Protein AF-A0A067NWZ4-F1 (afdb_monomer)

Sequence (207 aa):
KQPCKTPKSTFLSPDHPATSLRKSDFPSFANSALRINAFPFAVLEKPPDPSKEPIARQFKYAHIPWKERIYVSGPRHSGTRIPMSFFIATSIKNTSKKGTIRSTIKHRLRTALNMIVARGAESGTDARGRQKLVLNEAKATEQGNKWLLHDWTYIFSPTLELYRMPYPVMVDTLSKALHSIRVRGLKLETGWQKTPYVIQRLVASSY

Secondary structure (DSSP, 8-state):
-------S---S-TTSGGGGS-GGGS-EEEETTEEEEEEEGGGSPPPS-GGG-TTTTT-TTTTS-HHHHHHH-SSTTSSS-PPPEEEE---TTTS-S-HHHHHHHHHHHHHHHHHHHHH-EEEEE-TTS-EEEEE-HHHHHHTGGGT--TTEEEEEEE-HHHHHS-HHHHHHHHHHHHHHHHHHHHHHHHHHHT-SSHHHHHHTT--

pLDDT: mean 73.3, std 20.6, range [31.62, 95.62]

Solvent-accessible surface area (backbone atoms only — not comparable to full-atom values): 12352 Å² total; per-residue (Å²): 136,82,82,80,77,73,78,89,73,74,43,60,34,85,86,38,77,69,66,82,52,57,85,82,77,42,36,64,41,78,53,89,38,34,35,39,42,43,44,51,56,49,56,40,71,76,72,97,60,81,85,80,53,99,54,74,81,80,56,82,62,71,85,54,56,73,79,52,45,65,67,76,37,60,77,85,69,87,57,87,73,80,77,82,46,72,47,78,55,74,46,54,88,50,47,46,84,53,64,66,62,50,50,50,41,53,50,54,51,52,52,41,49,47,37,38,53,65,28,29,43,42,62,39,68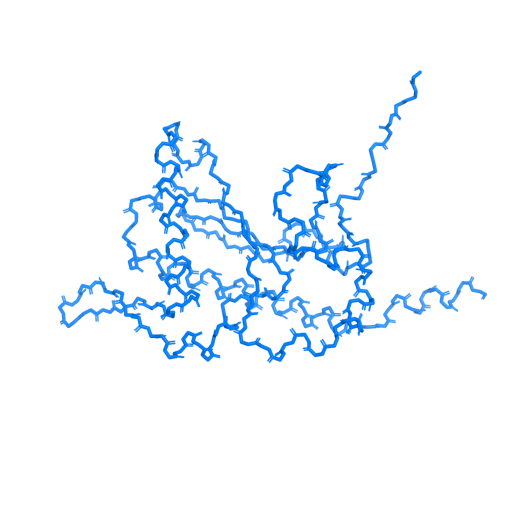,43,102,82,73,44,79,34,74,42,72,35,51,71,59,11,62,79,41,39,68,71,54,57,60,85,63,34,35,37,40,34,38,49,24,49,53,48,66,72,50,54,66,37,61,49,38,42,55,48,52,53,42,36,43,58,33,37,59,49,43,52,51,50,50,54,50,54,67,72,57,81,61,70,74,61,58,64,64,67,68,75,116

Mean predicted aligned error: 12.43 Å

Structure (mmCIF, N/CA/C/O backbone):
data_AF-A0A067NWZ4-F1
#
_entry.id   AF-A0A067NWZ4-F1
#
loop_
_atom_site.group_PDB
_atom_site.id
_atom_site.type_symbol
_atom_site.label_atom_id
_atom_site.label_alt_id
_atom_site.label_comp_id
_atom_site.label_asym_id
_atom_site.label_entity_id
_atom_site.label_seq_id
_atom_site.pdbx_PDB_ins_code
_atom_site.Cartn_x
_atom_site.Cartn_y
_atom_site.Cartn_z
_atom_site.occupancy
_atom_site.B_iso_or_equiv
_atom_site.auth_seq_id
_atom_site.auth_comp_id
_atom_site.auth_asym_id
_atom_site.auth_atom_id
_atom_site.pdbx_PDB_model_num
ATOM 1 N N . LYS A 1 1 ? -7.597 42.339 -15.505 1.00 40.56 1 LYS A N 1
ATOM 2 C CA . LYS A 1 1 ? -7.238 41.039 -14.883 1.00 40.56 1 LYS A CA 1
ATOM 3 C C . LYS A 1 1 ? -7.638 39.933 -15.855 1.00 40.56 1 LYS A C 1
ATOM 5 O O . LYS A 1 1 ? -8.824 39.670 -15.984 1.00 40.56 1 LYS A O 1
ATOM 10 N N . GLN A 1 2 ? -6.693 39.387 -16.620 1.00 34.19 2 GLN A N 1
ATOM 11 C CA . GLN A 1 2 ? -6.979 38.264 -17.519 1.00 34.19 2 GLN A CA 1
ATOM 12 C C . GLN A 1 2 ? -7.182 36.982 -16.691 1.00 34.19 2 GLN A C 1
ATOM 14 O O . GLN A 1 2 ? -6.477 36.803 -15.695 1.00 34.19 2 GLN A O 1
ATOM 19 N N . PRO A 1 3 ? -8.129 36.100 -17.052 1.00 36.12 3 PRO A N 1
ATOM 20 C CA . PRO A 1 3 ? -8.290 34.826 -16.368 1.00 36.12 3 PRO A CA 1
ATOM 21 C C . PRO A 1 3 ? -7.092 33.925 -16.689 1.00 36.12 3 PRO A C 1
ATOM 23 O O . PRO A 1 3 ? -6.870 33.565 -17.846 1.00 36.12 3 PRO A O 1
ATOM 26 N N . CYS A 1 4 ? -6.322 33.552 -15.662 1.00 31.88 4 CYS A N 1
ATOM 27 C CA . CYS A 1 4 ? -5.317 32.495 -15.756 1.00 31.88 4 CYS A CA 1
ATOM 28 C C . CYS A 1 4 ? -6.013 31.201 -16.194 1.00 31.88 4 CYS A C 1
ATOM 30 O O . CYS A 1 4 ? -6.669 30.535 -15.394 1.00 31.88 4 CYS A O 1
ATOM 32 N N . LYS A 1 5 ? -5.886 30.847 -17.475 1.00 40.88 5 LYS A N 1
ATOM 33 C CA . LYS A 1 5 ? -6.233 29.515 -17.966 1.00 40.88 5 LYS A CA 1
ATOM 34 C C . LYS A 1 5 ? -5.254 28.544 -17.312 1.00 40.88 5 LYS A C 1
ATOM 36 O O . LYS A 1 5 ? -4.078 28.528 -17.663 1.00 40.88 5 LYS A O 1
ATOM 41 N N . THR A 1 6 ? -5.721 27.775 -16.335 1.00 42.09 6 THR A N 1
ATOM 42 C CA . THR A 1 6 ? -4.927 26.695 -15.752 1.00 42.09 6 THR A CA 1
ATOM 43 C C . THR A 1 6 ? -4.553 25.705 -16.862 1.00 42.09 6 THR A C 1
ATOM 45 O O . THR A 1 6 ? -5.427 25.298 -17.639 1.00 42.09 6 THR A O 1
ATOM 48 N N . PRO A 1 7 ? -3.267 25.338 -17.008 1.00 41.47 7 PRO A N 1
ATOM 49 C CA . PRO A 1 7 ? -2.862 24.367 -18.012 1.00 41.47 7 PRO A CA 1
ATOM 50 C C . PRO A 1 7 ? -3.544 23.025 -17.722 1.00 41.47 7 PRO A C 1
ATOM 52 O O . PRO A 1 7 ? -3.520 22.523 -16.601 1.00 41.47 7 PRO A O 1
ATOM 55 N N . LYS A 1 8 ? -4.182 22.446 -18.746 1.00 49.62 8 LYS A N 1
ATOM 56 C CA . LYS A 1 8 ? -4.992 21.219 -18.642 1.00 49.62 8 LYS A CA 1
ATOM 57 C C . LYS A 1 8 ? -4.171 19.928 -18.470 1.00 49.62 8 LYS A C 1
ATOM 59 O O . LYS A 1 8 ? -4.771 18.865 -18.346 1.00 49.62 8 LYS A O 1
ATOM 64 N N . SER A 1 9 ? -2.837 19.978 -18.480 1.00 51.25 9 SER A N 1
ATOM 65 C CA . SER A 1 9 ? -1.987 18.782 -18.375 1.00 51.25 9 SER A CA 1
ATOM 66 C C . SER A 1 9 ? -1.275 18.700 -17.021 1.00 51.25 9 SER A C 1
ATOM 68 O O . SER A 1 9 ? -0.175 19.212 -16.832 1.00 51.25 9 SER A O 1
ATOM 70 N N . THR A 1 10 ? -1.941 18.027 -16.087 1.00 55.75 10 THR A N 1
ATOM 71 C CA . THR A 1 10 ? -1.562 17.761 -14.689 1.00 55.75 10 THR A CA 1
ATOM 72 C C . THR A 1 10 ? -0.565 16.591 -14.558 1.00 55.75 10 THR A C 1
ATOM 74 O O . THR A 1 10 ? -0.814 15.656 -13.802 1.00 55.75 10 THR A O 1
ATOM 77 N N . PHE A 1 11 ? 0.528 16.569 -15.332 1.00 56.94 11 PHE A N 1
ATOM 78 C CA . PHE A 1 11 ? 1.493 15.453 -15.334 1.00 56.94 11 PHE A CA 1
ATOM 79 C C . PHE A 1 11 ? 2.953 15.948 -15.338 1.00 56.94 11 PHE A C 1
ATOM 81 O O . PHE A 1 11 ? 3.290 16.856 -16.093 1.00 56.94 11 PHE A O 1
ATOM 88 N N . LEU A 1 12 ? 3.819 15.335 -14.515 1.00 59.78 12 LEU A N 1
ATOM 89 C CA . LEU A 1 12 ? 5.254 15.649 -14.365 1.00 59.78 12 LEU A CA 1
ATOM 90 C C . LEU A 1 12 ? 6.080 15.446 -15.650 1.00 59.78 12 LEU A C 1
ATOM 92 O O . LEU A 1 12 ? 7.112 16.096 -15.801 1.00 59.78 12 LEU A O 1
ATOM 96 N N . SER A 1 13 ? 5.670 14.559 -16.566 1.00 60.56 13 SER A N 1
ATOM 97 C CA . SER A 1 13 ? 6.365 14.343 -17.843 1.00 60.56 13 SER A CA 1
ATOM 98 C C . SER A 1 13 ? 5.377 14.131 -18.998 1.00 60.56 13 SER A C 1
ATOM 100 O O . SER A 1 13 ? 4.757 13.068 -19.062 1.00 60.56 13 SER A O 1
ATOM 102 N N . PRO A 1 14 ? 5.224 15.098 -19.926 1.00 66.19 14 PRO A N 1
ATOM 103 C CA . PRO A 1 14 ? 4.268 15.000 -21.035 1.00 66.19 14 PRO A CA 1
ATOM 104 C C . PRO A 1 14 ? 4.585 13.851 -22.008 1.00 66.19 14 PRO A C 1
ATOM 106 O O . PRO A 1 14 ? 3.670 13.275 -22.591 1.00 66.19 14 PRO A O 1
ATOM 109 N N . ASP A 1 15 ? 5.859 13.463 -22.104 1.00 69.19 15 ASP A N 1
ATOM 110 C CA . ASP A 1 15 ? 6.377 12.440 -23.022 1.00 69.19 15 ASP A CA 1
ATOM 111 C C . ASP A 1 15 ? 6.196 10.992 -22.536 1.00 69.19 15 ASP A C 1
ATOM 113 O O . ASP A 1 15 ? 6.536 10.048 -23.253 1.00 69.19 15 ASP A O 1
ATOM 117 N N . HIS A 1 16 ? 5.723 10.781 -21.306 1.00 71.44 16 HIS A N 1
ATOM 118 C CA . HIS A 1 16 ? 5.601 9.435 -20.758 1.00 71.44 16 HIS A CA 1
ATOM 119 C C . HIS A 1 16 ? 4.381 8.712 -21.358 1.00 71.44 16 HIS A C 1
ATOM 121 O O . HIS A 1 16 ? 3.290 9.267 -21.323 1.00 71.44 16 HIS A O 1
ATOM 127 N N . PRO A 1 17 ? 4.474 7.445 -21.808 1.00 75.62 17 PRO A N 1
ATOM 128 C CA . PRO A 1 17 ? 3.357 6.743 -22.463 1.00 75.62 17 PRO A CA 1
ATOM 129 C C . PRO A 1 17 ? 2.088 6.661 -21.598 1.00 75.62 17 PRO A C 1
ATOM 131 O O . PRO A 1 17 ? 0.968 6.660 -22.104 1.00 75.62 17 PRO A O 1
ATOM 134 N N . ALA A 1 18 ? 2.252 6.661 -20.277 1.00 77.00 18 ALA A N 1
ATOM 135 C CA . ALA A 1 18 ? 1.148 6.734 -19.326 1.00 77.00 18 ALA A CA 1
ATOM 136 C C . ALA A 1 18 ? 0.313 8.033 -19.362 1.00 77.00 18 ALA A C 1
ATOM 138 O O . ALA A 1 18 ? -0.796 8.012 -18.840 1.00 77.00 18 ALA A O 1
ATOM 139 N N . THR A 1 19 ? 0.784 9.142 -19.949 1.00 75.69 19 THR A N 1
ATOM 140 C CA . THR A 1 19 ? -0.020 10.379 -20.071 1.00 75.69 19 THR A CA 1
ATOM 141 C C . THR A 1 19 ? -1.205 10.214 -21.018 1.00 75.69 19 THR A C 1
ATOM 143 O O . THR A 1 19 ? -2.216 10.893 -20.856 1.00 75.69 19 THR A O 1
ATOM 146 N N . SER A 1 20 ? -1.105 9.282 -21.971 1.00 76.50 20 SER A N 1
ATOM 147 C CA . SER A 1 20 ? -2.190 8.935 -22.897 1.00 76.50 20 SER A CA 1
ATOM 148 C C . SER A 1 20 ? -3.292 8.080 -22.258 1.00 76.50 20 SER A C 1
ATOM 150 O O . SER A 1 20 ? -4.389 7.973 -22.806 1.00 76.50 20 SER A O 1
ATOM 152 N N . LEU A 1 21 ? -3.016 7.475 -21.098 1.00 81.75 21 LEU A N 1
ATOM 153 C CA . LEU A 1 21 ? -3.914 6.532 -20.440 1.00 81.75 21 LEU A CA 1
ATOM 154 C C . LEU A 1 21 ? -4.889 7.239 -19.498 1.00 81.75 21 LEU A C 1
ATOM 156 O O . LEU A 1 21 ? -4.568 8.237 -18.846 1.00 81.75 21 LEU A O 1
ATOM 160 N N . ARG A 1 22 ? -6.095 6.682 -19.369 1.00 82.44 22 ARG A N 1
ATOM 161 C CA . ARG A 1 22 ? -7.071 7.156 -18.384 1.00 82.44 22 ARG A CA 1
ATOM 162 C C . ARG A 1 22 ? -6.689 6.648 -16.998 1.00 82.44 22 ARG A C 1
ATOM 164 O O . ARG A 1 22 ? -6.080 5.596 -16.835 1.00 82.44 22 ARG A O 1
ATOM 171 N N . LYS A 1 23 ? -7.139 7.354 -15.953 1.00 79.88 23 LYS A N 1
ATOM 172 C CA . LYS A 1 23 ? -6.917 6.946 -14.549 1.00 79.88 23 LYS A CA 1
ATOM 173 C C . LYS A 1 23 ? -7.417 5.524 -14.240 1.00 79.88 23 LYS A C 1
ATOM 175 O O . LYS A 1 23 ? -6.879 4.881 -13.345 1.00 79.88 23 LYS A O 1
ATOM 180 N N . SER A 1 24 ? -8.440 5.058 -14.958 1.00 82.06 24 SER A N 1
ATOM 181 C CA . SER A 1 24 ? -9.005 3.706 -14.860 1.00 82.06 24 SER A CA 1
ATOM 182 C C . SER A 1 24 ? -8.071 2.607 -15.355 1.00 82.06 24 SER A C 1
ATOM 184 O O . SER A 1 24 ? -8.184 1.476 -14.895 1.00 82.06 24 SER A O 1
ATOM 186 N N . ASP A 1 25 ? -7.170 2.938 -16.277 1.00 86.31 25 ASP A N 1
ATOM 187 C CA . ASP A 1 25 ? -6.333 1.959 -16.976 1.00 86.31 25 ASP A CA 1
ATOM 188 C C . ASP A 1 25 ? -5.115 1.574 -16.127 1.00 86.31 25 ASP A C 1
ATOM 190 O O . ASP A 1 25 ? -4.442 0.573 -16.379 1.00 86.31 25 ASP A O 1
ATOM 194 N N . PHE A 1 26 ? -4.845 2.358 -15.081 1.00 89.50 26 PHE A N 1
ATOM 195 C CA . PHE A 1 26 ? -3.787 2.076 -14.132 1.00 89.50 26 PHE A CA 1
ATOM 196 C C . PHE A 1 26 ? -4.150 0.921 -13.188 1.00 89.50 26 PHE A C 1
ATOM 198 O O . PHE A 1 26 ? -5.314 0.747 -12.805 1.00 89.50 26 PHE A O 1
ATOM 205 N N . PRO A 1 27 ? -3.147 0.146 -12.738 1.00 93.38 27 PRO A N 1
ATOM 206 C CA . PRO A 1 27 ? -3.340 -0.923 -11.777 1.00 93.38 27 PRO A CA 1
ATOM 207 C C . PRO A 1 27 ? -4.014 -0.412 -10.502 1.00 93.38 27 PRO A C 1
ATOM 209 O O . PRO A 1 27 ? -3.507 0.459 -9.789 1.00 93.38 27 PRO A O 1
ATOM 212 N N . SER A 1 28 ? -5.159 -1.006 -10.192 1.00 93.56 28 SER A N 1
ATOM 213 C CA . SER A 1 28 ? -5.899 -0.732 -8.969 1.00 93.56 28 SER A CA 1
ATOM 214 C C . SER A 1 28 ? -6.386 -2.025 -8.331 1.00 93.56 28 SER A C 1
ATOM 216 O O . SER A 1 28 ? -6.725 -3.000 -9.004 1.00 93.56 28 SER A O 1
ATOM 218 N N . PHE A 1 29 ? -6.401 -2.050 -7.010 1.00 95.25 29 PHE A N 1
ATOM 219 C CA . PHE A 1 29 ? -6.931 -3.148 -6.220 1.00 95.25 29 PHE A CA 1
ATOM 220 C C . PHE A 1 29 ? -7.969 -2.589 -5.258 1.00 95.25 29 PHE A C 1
ATOM 222 O O . PHE A 1 29 ? -7.732 -1.563 -4.622 1.00 95.25 29 PHE A O 1
ATOM 229 N N . ALA A 1 30 ? -9.111 -3.251 -5.143 1.00 93.69 30 ALA A N 1
ATOM 230 C CA . ALA A 1 30 ? -10.158 -2.862 -4.216 1.00 93.69 30 ALA A CA 1
ATOM 231 C C . ALA A 1 30 ? -10.686 -4.099 -3.494 1.00 93.69 30 ALA A C 1
ATOM 233 O O . ALA A 1 30 ? -10.960 -5.122 -4.114 1.00 93.69 30 ALA A O 1
ATOM 234 N N . ASN A 1 31 ? -10.815 -3.971 -2.182 1.00 93.94 31 ASN A N 1
ATOM 235 C CA . ASN A 1 31 ? -11.475 -4.909 -1.289 1.00 93.94 31 ASN A CA 1
ATOM 236 C C . ASN A 1 31 ? -12.256 -4.088 -0.242 1.00 93.94 31 ASN A C 1
ATOM 238 O O . ASN A 1 31 ? -12.020 -2.885 -0.099 1.00 93.94 31 ASN A O 1
ATOM 242 N N . SER A 1 32 ? -13.148 -4.722 0.513 1.00 91.50 32 SER A N 1
ATOM 243 C CA . SER A 1 32 ? -13.921 -4.112 1.600 1.00 91.50 32 SER A CA 1
ATOM 244 C C . SER A 1 32 ? -13.025 -3.389 2.624 1.00 91.50 32 SER A C 1
ATOM 246 O O . SER A 1 32 ? -13.330 -2.283 3.076 1.00 91.50 32 SER A O 1
ATOM 248 N N . ALA A 1 33 ? -11.843 -3.948 2.903 1.00 93.12 33 ALA A N 1
ATOM 249 C CA . ALA A 1 33 ? -10.891 -3.390 3.859 1.00 93.12 33 ALA A CA 1
ATOM 250 C C . ALA A 1 33 ? -10.066 -2.204 3.331 1.00 93.12 33 ALA A C 1
ATOM 252 O O . ALA A 1 33 ? -9.648 -1.339 4.108 1.00 93.12 33 ALA A O 1
ATOM 253 N N . LEU A 1 34 ? -9.762 -2.158 2.031 1.00 94.00 34 LEU A N 1
ATOM 254 C CA . LEU A 1 34 ? -8.890 -1.126 1.468 1.00 94.00 34 LEU A CA 1
ATOM 255 C C . LEU A 1 34 ? -8.975 -1.046 -0.056 1.00 94.00 34 LEU A C 1
ATOM 257 O O . LEU A 1 34 ? -9.200 -2.039 -0.747 1.00 94.00 34 LEU A O 1
ATOM 261 N N . ARG A 1 35 ? -8.652 0.135 -0.582 1.00 94.38 35 ARG A N 1
ATOM 262 C CA . ARG A 1 35 ? -8.367 0.355 -2.002 1.00 94.38 35 ARG A CA 1
ATOM 263 C C . ARG A 1 35 ? -6.926 0.818 -2.195 1.00 94.38 35 ARG A C 1
ATOM 265 O O . ARG A 1 35 ? -6.434 1.635 -1.421 1.00 94.38 35 ARG A O 1
ATOM 272 N N . ILE A 1 36 ? -6.268 0.331 -3.237 1.00 94.62 36 ILE A N 1
ATOM 273 C CA . ILE A 1 36 ? -4.932 0.747 -3.666 1.00 94.62 36 ILE A CA 1
ATOM 274 C C . ILE A 1 36 ? -5.020 1.167 -5.124 1.00 94.62 36 ILE A C 1
ATOM 276 O O . ILE A 1 36 ? -5.556 0.430 -5.947 1.00 94.62 36 ILE A O 1
ATOM 280 N N . ASN A 1 37 ? -4.460 2.323 -5.452 1.00 92.62 37 ASN A N 1
ATOM 281 C CA . ASN A 1 37 ? -4.204 2.711 -6.835 1.00 92.62 37 ASN A CA 1
ATOM 282 C C . ASN A 1 37 ? -2.695 2.907 -7.001 1.00 92.62 37 ASN A C 1
ATOM 284 O O . ASN A 1 37 ? -2.067 3.481 -6.111 1.00 92.62 37 ASN A O 1
ATOM 288 N N . ALA A 1 38 ? -2.120 2.439 -8.103 1.00 91.75 38 ALA A N 1
ATOM 289 C CA . ALA A 1 38 ? -0.701 2.606 -8.394 1.00 91.75 38 ALA A CA 1
ATOM 290 C C . ALA A 1 38 ? -0.513 3.443 -9.661 1.00 91.75 38 ALA A C 1
ATOM 292 O O . ALA A 1 38 ? -1.155 3.178 -10.674 1.00 91.75 38 ALA A O 1
ATOM 293 N N . PHE A 1 39 ? 0.375 4.433 -9.605 1.00 88.44 39 PHE A N 1
ATOM 294 C CA . PHE A 1 39 ? 0.668 5.338 -10.717 1.00 88.44 39 PHE A CA 1
ATOM 295 C C . PHE A 1 39 ? 2.181 5.461 -10.917 1.00 88.44 39 PHE A C 1
ATOM 297 O O . PHE A 1 39 ? 2.904 5.486 -9.923 1.00 88.44 39 PHE A O 1
ATOM 304 N N . PRO A 1 40 ? 2.684 5.572 -12.154 1.00 84.81 40 PRO A N 1
ATOM 305 C CA . PRO A 1 40 ? 4.095 5.859 -12.389 1.00 84.81 40 PRO A CA 1
ATOM 306 C C . PRO A 1 40 ? 4.427 7.297 -11.957 1.00 84.81 40 PRO A C 1
ATOM 308 O O . PRO A 1 40 ? 3.609 8.207 -12.113 1.00 84.81 40 PRO A O 1
ATOM 311 N N . PHE A 1 41 ? 5.641 7.535 -11.453 1.00 74.94 41 PHE A N 1
ATOM 312 C CA . PHE A 1 41 ? 6.078 8.857 -10.979 1.00 74.94 41 PHE A CA 1
ATOM 313 C C . PHE A 1 41 ? 5.921 9.967 -12.020 1.00 74.94 41 PHE A C 1
ATOM 315 O O . PHE A 1 41 ? 5.622 11.103 -11.664 1.00 74.94 41 PHE A O 1
ATOM 322 N N . ALA A 1 42 ? 6.090 9.640 -13.302 1.00 60.97 42 ALA A N 1
ATOM 323 C CA . ALA A 1 42 ? 5.964 10.580 -14.414 1.00 60.97 42 ALA A CA 1
ATOM 324 C C . ALA A 1 42 ? 4.569 11.232 -14.536 1.00 60.97 42 ALA A C 1
ATOM 326 O O . ALA A 1 42 ? 4.416 12.231 -15.235 1.00 60.97 42 ALA A O 1
ATOM 327 N N . VAL A 1 43 ? 3.562 10.675 -13.857 1.00 57.56 43 VAL A N 1
ATOM 328 C CA . VAL A 1 43 ? 2.151 11.089 -13.907 1.00 57.56 43 VAL A CA 1
ATOM 329 C C . VAL A 1 43 ? 1.739 11.876 -12.652 1.00 57.56 43 VAL A C 1
ATOM 331 O O . VAL A 1 43 ? 0.628 12.387 -12.576 1.00 57.56 43 VAL A O 1
ATOM 334 N N . LEU A 1 44 ? 2.601 12.015 -11.644 1.00 58.50 44 LEU A N 1
ATOM 335 C CA . LEU A 1 44 ? 2.275 12.847 -10.478 1.00 58.50 44 LEU A CA 1
ATOM 336 C C . LEU A 1 44 ? 2.504 14.335 -10.772 1.00 58.50 44 LEU A C 1
ATOM 338 O O . LEU A 1 44 ? 3.039 14.676 -11.818 1.00 58.50 44 LEU A O 1
ATOM 342 N N . GLU A 1 45 ? 2.064 15.224 -9.885 1.00 54.94 45 GLU A N 1
ATOM 343 C CA . GLU A 1 45 ? 2.262 16.676 -9.989 1.00 54.94 45 GLU A CA 1
ATOM 344 C C . GLU A 1 45 ? 3.381 17.109 -9.028 1.00 54.94 45 GLU A C 1
ATOM 346 O O . GLU A 1 45 ? 3.508 16.554 -7.932 1.00 54.94 45 GLU A O 1
ATOM 351 N N . LYS A 1 46 ? 4.203 18.096 -9.412 1.00 48.34 46 LYS A N 1
ATOM 352 C CA . LYS A 1 46 ? 5.141 18.730 -8.473 1.00 48.34 46 LYS A CA 1
ATOM 353 C C . LYS A 1 46 ? 4.357 19.728 -7.610 1.00 48.34 46 LYS A C 1
ATOM 355 O O . LYS A 1 46 ? 3.683 20.580 -8.186 1.00 48.34 46 LYS A O 1
ATOM 360 N N . PRO A 1 47 ? 4.454 19.695 -6.268 1.00 42.09 47 PRO A N 1
ATOM 361 C CA . PRO A 1 47 ? 3.872 20.756 -5.459 1.00 42.09 47 PRO A CA 1
ATOM 362 C C . PRO A 1 47 ? 4.504 22.112 -5.836 1.00 42.09 47 PRO A C 1
ATOM 364 O O . PRO A 1 47 ? 5.694 22.162 -6.166 1.00 42.09 47 PRO A O 1
ATOM 367 N N . PRO A 1 48 ? 3.737 23.214 -5.784 1.00 43.56 48 PRO A N 1
ATOM 368 C CA . PRO A 1 48 ? 4.154 24.520 -6.301 1.00 43.56 48 PRO A CA 1
ATOM 369 C C . PRO A 1 48 ? 5.349 25.148 -5.565 1.00 43.56 48 PRO A C 1
ATOM 371 O O . PRO A 1 48 ? 5.921 26.111 -6.064 1.00 43.56 48 PRO A O 1
ATOM 374 N N . ASP A 1 49 ? 5.753 24.610 -4.410 1.00 46.38 49 ASP A N 1
ATOM 375 C CA . ASP A 1 49 ? 6.828 25.164 -3.588 1.00 46.38 49 ASP A CA 1
ATOM 376 C C . ASP A 1 49 ? 7.828 24.068 -3.155 1.00 46.38 49 ASP A C 1
ATOM 378 O O . ASP A 1 49 ? 7.520 23.259 -2.275 1.00 46.38 49 ASP A O 1
ATOM 382 N N . PRO A 1 50 ? 9.027 24.001 -3.763 1.00 42.81 50 PRO A N 1
ATOM 383 C CA . PRO A 1 50 ? 10.042 22.997 -3.440 1.00 42.81 50 PRO A CA 1
ATOM 384 C C . PRO A 1 50 ? 10.747 23.244 -2.095 1.00 42.81 50 PRO A C 1
ATOM 386 O O . PRO A 1 50 ? 11.507 22.386 -1.652 1.00 42.81 50 PRO A O 1
ATOM 389 N N . SER A 1 51 ? 10.519 24.393 -1.449 1.00 45.50 51 SER A N 1
ATOM 390 C CA . SER A 1 51 ? 11.201 24.787 -0.208 1.00 45.50 51 SER A CA 1
ATOM 391 C C . SER A 1 51 ? 10.565 24.219 1.070 1.00 45.50 51 SER A C 1
ATOM 393 O O . SER A 1 51 ? 11.160 24.301 2.143 1.00 45.50 51 SER A O 1
ATOM 395 N N . LYS A 1 52 ? 9.372 23.612 0.973 1.00 45.09 52 LYS A N 1
ATOM 396 C CA . LYS A 1 52 ? 8.552 23.211 2.133 1.00 45.09 52 LYS A CA 1
ATOM 397 C C . LYS A 1 52 ? 8.612 21.729 2.521 1.00 45.09 52 LYS A C 1
ATOM 399 O O . LYS A 1 52 ? 7.889 21.332 3.432 1.00 45.09 52 LYS A O 1
ATOM 404 N N . GLU A 1 53 ? 9.476 20.911 1.913 1.00 45.97 53 GLU A N 1
ATOM 405 C CA . GLU A 1 53 ? 9.680 19.520 2.352 1.00 45.97 53 GLU A CA 1
ATOM 406 C C . GLU A 1 53 ? 11.148 19.192 2.691 1.00 45.97 53 GLU A C 1
ATOM 408 O O . GLU A 1 53 ? 12.048 19.497 1.908 1.00 45.97 53 GLU A O 1
ATOM 413 N N . PRO A 1 54 ? 11.414 18.435 3.779 1.00 42.88 54 PRO A N 1
ATOM 414 C CA . PRO A 1 54 ? 12.748 17.918 4.116 1.00 42.88 54 PRO A CA 1
ATOM 415 C C . PRO A 1 54 ? 13.233 16.789 3.171 1.00 42.88 54 PRO A C 1
ATOM 417 O O . PRO A 1 54 ? 14.221 16.112 3.450 1.00 42.88 54 PRO A O 1
ATOM 420 N N . ILE A 1 55 ? 12.543 16.566 2.044 1.00 47.41 55 ILE A N 1
ATOM 421 C CA . ILE A 1 55 ? 12.673 15.409 1.140 1.00 47.41 55 ILE A CA 1
ATOM 422 C C . ILE A 1 55 ? 13.478 15.746 -0.134 1.00 47.41 55 ILE A C 1
ATOM 424 O O . ILE A 1 55 ? 13.717 14.873 -0.966 1.00 47.41 55 ILE A O 1
ATOM 428 N N . ALA A 1 56 ? 14.004 16.969 -0.281 1.00 44.56 56 ALA A N 1
ATOM 429 C CA . ALA A 1 56 ? 14.751 17.421 -1.469 1.00 44.56 56 ALA A CA 1
ATOM 430 C C . ALA A 1 56 ? 15.928 16.507 -1.905 1.00 44.56 56 ALA A C 1
ATOM 432 O O . ALA A 1 56 ? 16.381 16.577 -3.045 1.00 44.56 56 ALA A O 1
ATOM 433 N N . ARG A 1 57 ? 16.394 15.592 -1.043 1.00 46.38 57 ARG A N 1
ATOM 434 C CA . ARG A 1 57 ? 17.399 14.568 -1.381 1.00 46.38 57 ARG A CA 1
ATOM 435 C C . ARG A 1 57 ? 16.848 13.316 -2.092 1.00 46.38 57 ARG A C 1
ATOM 437 O O . ARG A 1 57 ? 17.637 12.614 -2.715 1.00 46.38 57 ARG A O 1
ATOM 444 N N . GLN A 1 58 ? 15.544 13.020 -2.043 1.00 47.31 58 GLN A N 1
ATOM 445 C CA . GLN A 1 58 ? 14.971 11.784 -2.618 1.00 47.31 58 GLN A CA 1
ATOM 446 C C . GLN A 1 58 ? 14.615 11.886 -4.110 1.00 47.31 58 GLN A C 1
ATOM 448 O O . GLN A 1 58 ? 14.551 10.864 -4.787 1.00 47.31 58 GLN A O 1
ATOM 453 N N . PHE A 1 59 ? 14.443 13.091 -4.659 1.00 47.69 59 PHE A N 1
ATOM 454 C CA . PHE A 1 59 ? 13.974 13.297 -6.039 1.00 47.69 59 PHE A CA 1
ATOM 455 C C . PHE A 1 59 ? 15.035 13.917 -6.957 1.00 47.69 59 PHE A C 1
ATOM 457 O O . PHE A 1 59 ? 14.727 14.747 -7.815 1.00 47.69 59 PHE A O 1
ATOM 464 N N . LYS A 1 60 ? 16.298 13.497 -6.810 1.00 45.00 60 LYS A N 1
ATOM 465 C CA . LYS A 1 60 ? 17.451 14.052 -7.546 1.00 45.00 60 LYS A CA 1
ATOM 466 C C . LYS A 1 60 ? 17.340 13.941 -9.082 1.00 45.00 60 LYS A C 1
ATOM 468 O O . LYS A 1 60 ? 18.101 14.590 -9.780 1.00 45.00 60 LYS A O 1
ATOM 473 N N . TYR A 1 61 ? 16.369 13.184 -9.606 1.00 44.78 61 TYR A N 1
ATOM 474 C CA . TYR A 1 61 ? 16.171 12.921 -11.040 1.00 44.78 61 TYR A CA 1
ATOM 475 C C . TYR A 1 61 ? 14.780 13.309 -11.569 1.00 44.78 61 TYR A C 1
ATOM 477 O O . TYR A 1 61 ? 14.378 12.865 -12.646 1.00 44.78 61 TYR A O 1
ATOM 485 N N . ALA A 1 62 ? 13.996 14.089 -10.817 1.00 48.75 62 ALA A N 1
ATOM 486 C CA . ALA A 1 62 ? 12.666 14.525 -11.263 1.00 48.75 62 ALA A CA 1
ATOM 487 C C . ALA A 1 62 ? 12.709 15.513 -12.447 1.00 48.75 62 ALA A C 1
ATOM 489 O O . ALA A 1 62 ? 11.720 15.642 -13.154 1.00 48.75 62 ALA A O 1
ATOM 490 N N . HIS A 1 63 ? 13.844 16.180 -12.669 1.00 48.28 63 HIS A N 1
ATOM 491 C CA . HIS A 1 63 ? 14.040 17.154 -13.747 1.00 48.28 63 HIS A CA 1
ATOM 492 C C . HIS A 1 63 ? 14.536 16.536 -15.067 1.00 48.28 63 HIS A C 1
ATOM 494 O O . HIS A 1 63 ? 14.625 17.247 -16.060 1.00 48.28 63 HIS A O 1
ATOM 500 N N . ILE A 1 64 ? 14.878 15.242 -15.087 1.00 51.44 64 ILE A N 1
ATOM 501 C CA . ILE A 1 64 ? 15.398 14.572 -16.287 1.00 51.44 64 ILE A CA 1
ATOM 502 C C . ILE A 1 64 ? 14.216 14.093 -17.145 1.00 51.44 64 ILE A C 1
ATOM 504 O O . ILE A 1 64 ? 13.367 13.365 -16.613 1.00 51.44 64 ILE A O 1
ATOM 508 N N . PRO A 1 65 ? 14.158 14.440 -18.446 1.00 54.38 65 PRO A N 1
ATOM 509 C CA . PRO A 1 65 ? 13.158 13.918 -19.377 1.00 54.38 65 PRO A CA 1
ATOM 510 C C . PRO A 1 65 ? 13.088 12.385 -19.347 1.00 54.38 65 PRO A C 1
ATOM 512 O O . PRO A 1 65 ? 14.112 11.711 -19.253 1.00 54.38 65 PRO A O 1
ATOM 515 N N . TRP A 1 66 ? 11.888 11.799 -19.461 1.00 50.41 66 TRP A N 1
ATOM 516 C CA . TRP A 1 66 ? 11.704 10.337 -19.397 1.00 50.41 66 TRP A CA 1
ATOM 517 C C . TRP A 1 66 ? 12.605 9.569 -20.381 1.00 50.41 66 TRP A C 1
ATOM 519 O O . TRP A 1 66 ? 13.195 8.551 -20.025 1.00 50.41 66 TRP A O 1
ATOM 529 N N . LYS A 1 67 ? 12.764 10.105 -21.597 1.00 50.97 67 LYS A N 1
ATOM 530 C CA . LYS A 1 67 ? 13.616 9.545 -22.658 1.00 50.97 67 LYS A CA 1
ATOM 531 C C . LYS A 1 67 ? 15.087 9.472 -22.241 1.00 50.97 67 LYS A C 1
ATOM 533 O O . LYS A 1 67 ? 15.741 8.459 -22.444 1.00 50.97 67 LYS A O 1
ATOM 538 N N . GLU A 1 68 ? 15.581 10.518 -21.588 1.00 48.06 68 GLU A N 1
ATOM 539 C CA . GLU A 1 68 ? 16.959 10.616 -21.098 1.00 48.06 68 GLU A CA 1
ATOM 540 C C . GLU A 1 68 ? 17.159 9.869 -19.782 1.00 48.06 68 GLU A C 1
ATOM 542 O O . GLU A 1 68 ? 18.273 9.461 -19.453 1.00 48.06 68 GLU A O 1
ATOM 547 N N . ARG A 1 69 ? 16.078 9.605 -19.038 1.00 49.62 69 ARG A N 1
ATOM 548 C CA . ARG A 1 69 ? 16.146 8.779 -17.836 1.00 49.62 69 ARG A CA 1
ATOM 549 C C . ARG A 1 69 ? 16.682 7.398 -18.140 1.00 49.62 69 ARG A C 1
ATOM 551 O O . ARG A 1 69 ? 17.374 6.893 -17.270 1.00 49.62 69 ARG A O 1
ATOM 558 N N . ILE A 1 70 ? 16.397 6.815 -19.303 1.00 46.66 70 ILE A N 1
ATOM 559 C CA . ILE A 1 70 ? 16.911 5.497 -19.710 1.00 46.66 70 ILE A CA 1
ATOM 560 C C . ILE A 1 70 ? 18.450 5.518 -19.797 1.00 46.66 70 ILE A C 1
ATOM 562 O O . ILE A 1 70 ? 19.086 4.540 -19.427 1.00 46.66 70 ILE A O 1
ATOM 566 N N . TYR A 1 71 ? 19.046 6.656 -20.172 1.00 37.41 71 TYR A N 1
ATOM 567 C CA . TYR A 1 71 ? 20.490 6.815 -20.397 1.00 37.41 71 TYR A CA 1
ATOM 568 C C . TYR A 1 71 ? 21.256 7.367 -19.184 1.00 37.41 71 TYR A C 1
ATOM 570 O O . TYR A 1 71 ? 22.361 6.919 -18.897 1.00 37.41 71 TYR A O 1
ATOM 578 N N . VAL A 1 72 ? 20.657 8.274 -18.399 1.00 38.50 72 VAL A N 1
ATOM 579 C CA . VAL A 1 72 ? 21.199 8.700 -17.085 1.00 38.50 72 VAL A CA 1
ATOM 580 C C . VAL A 1 72 ? 21.031 7.591 -16.036 1.00 38.50 72 VAL A C 1
ATOM 582 O O . VAL A 1 72 ? 21.582 7.643 -14.934 1.00 38.50 72 VAL A O 1
ATOM 585 N N . SER A 1 73 ? 20.273 6.548 -16.377 1.00 40.62 73 SER A N 1
ATOM 586 C CA . SER A 1 73 ? 20.391 5.254 -15.726 1.00 40.62 73 SER A CA 1
ATOM 587 C C . SER A 1 73 ? 21.680 4.548 -16.155 1.00 40.62 73 SER A C 1
ATOM 589 O O . SER A 1 73 ? 21.622 3.540 -16.851 1.00 40.62 73 SER A O 1
ATOM 591 N N . GLY A 1 74 ? 22.851 4.973 -15.666 1.00 35.94 74 GLY A N 1
ATOM 592 C CA . GLY A 1 74 ? 23.902 3.967 -15.418 1.00 35.94 74 GLY A CA 1
ATOM 593 C C . GLY A 1 74 ? 23.264 2.814 -14.624 1.00 35.94 74 GLY A C 1
ATOM 594 O O . GLY A 1 74 ? 22.333 3.116 -13.876 1.00 35.94 74 GLY A O 1
ATOM 595 N N . PRO A 1 75 ? 23.659 1.538 -14.815 1.00 37.38 75 PRO A N 1
ATOM 596 C CA . PRO A 1 75 ? 22.855 0.349 -14.489 1.00 37.38 75 PRO A CA 1
ATOM 597 C C . PRO A 1 75 ? 22.063 0.540 -13.188 1.00 37.38 75 PRO A C 1
ATOM 599 O O . PRO A 1 75 ? 22.587 0.345 -12.095 1.00 37.38 75 PRO A O 1
ATOM 602 N N . ARG A 1 76 ? 20.797 0.989 -13.290 1.00 45.06 76 ARG A N 1
ATOM 603 C CA . ARG A 1 76 ? 20.034 1.567 -12.154 1.00 45.06 76 ARG A CA 1
ATOM 604 C C . ARG A 1 76 ? 19.600 0.533 -11.116 1.00 45.06 76 ARG A C 1
ATOM 606 O O . ARG A 1 76 ? 18.837 0.829 -10.201 1.00 45.06 76 ARG A O 1
ATOM 613 N N . HIS A 1 77 ? 20.092 -0.685 -11.278 1.00 46.41 77 HIS A N 1
ATOM 614 C CA . HIS A 1 77 ? 19.619 -1.896 -10.639 1.00 46.41 77 HIS A CA 1
ATOM 615 C C . HIS A 1 77 ? 20.773 -2.764 -10.119 1.00 46.41 77 HIS A C 1
ATOM 617 O O . HIS A 1 77 ? 20.558 -3.935 -9.836 1.00 46.41 77 HIS A O 1
ATOM 623 N N . SER A 1 78 ? 21.985 -2.218 -9.951 1.00 39.62 78 SER A N 1
ATOM 624 C CA . SER A 1 78 ? 23.103 -2.961 -9.342 1.00 39.62 78 SER A CA 1
ATOM 625 C C . SER A 1 78 ? 23.024 -3.076 -7.810 1.00 39.62 78 SER A C 1
ATOM 627 O O . SER A 1 78 ? 23.953 -3.581 -7.186 1.00 39.62 78 SER A O 1
ATOM 629 N N . GLY A 1 79 ? 21.924 -2.635 -7.185 1.00 49.00 79 GLY A N 1
ATOM 630 C CA . GLY A 1 79 ? 21.707 -2.733 -5.741 1.00 49.00 79 GLY A CA 1
ATOM 631 C C . GLY A 1 79 ?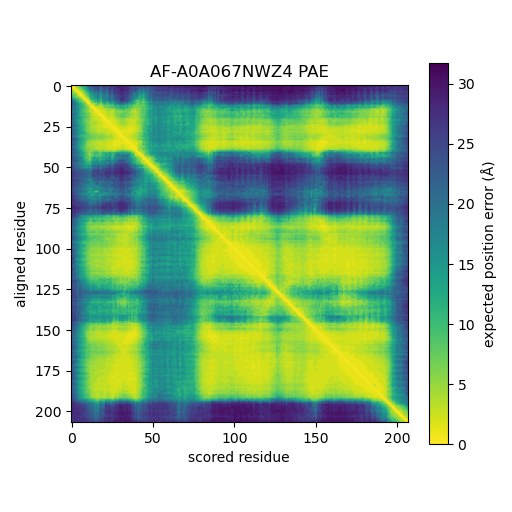 20.341 -3.318 -5.384 1.00 49.00 79 GLY A C 1
ATOM 632 O O . GLY A 1 79 ? 19.320 -2.933 -5.949 1.00 49.00 79 GLY A O 1
ATOM 633 N N . THR A 1 80 ? 20.319 -4.195 -4.381 1.00 56.66 80 THR A N 1
ATOM 634 C CA . THR A 1 80 ? 19.169 -4.954 -3.839 1.00 56.66 80 THR A CA 1
ATOM 635 C C . THR A 1 80 ? 18.030 -4.093 -3.256 1.00 56.66 80 THR A C 1
ATOM 637 O O . THR A 1 80 ? 17.101 -4.616 -2.645 1.00 56.66 80 THR A O 1
ATOM 640 N N . ARG A 1 81 ? 18.079 -2.758 -3.370 1.00 61.72 81 ARG A N 1
ATOM 641 C CA . ARG A 1 81 ? 17.183 -1.842 -2.646 1.00 61.72 81 ARG A CA 1
ATOM 642 C C . ARG A 1 81 ? 16.332 -0.997 -3.591 1.00 61.72 81 ARG A C 1
ATOM 644 O O . ARG A 1 81 ? 16.836 -0.093 -4.250 1.00 61.72 81 ARG A O 1
ATOM 651 N N . ILE A 1 82 ? 15.019 -1.231 -3.573 1.00 68.50 82 ILE A N 1
ATOM 652 C CA . ILE A 1 82 ? 14.027 -0.439 -4.314 1.00 68.50 82 ILE A CA 1
ATOM 653 C C . ILE A 1 82 ? 13.439 0.659 -3.414 1.00 68.50 82 ILE A C 1
ATOM 655 O O . ILE A 1 82 ? 12.895 0.339 -2.353 1.00 68.50 82 ILE A O 1
ATOM 659 N N . PRO A 1 83 ? 13.474 1.946 -3.811 1.00 72.38 83 PRO A N 1
ATOM 660 C CA . PRO A 1 83 ? 12.708 2.978 -3.123 1.00 72.38 83 PRO A CA 1
ATOM 661 C C . PRO A 1 83 ? 11.204 2.797 -3.382 1.00 72.38 83 PRO A C 1
ATOM 663 O O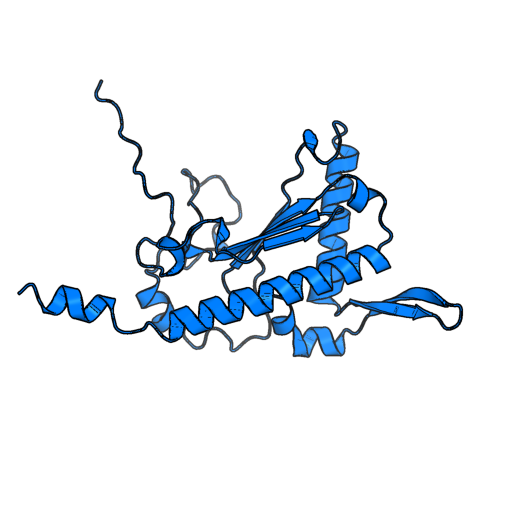 . PRO A 1 83 ? 10.755 2.785 -4.525 1.00 72.38 83 PRO A O 1
ATOM 666 N N . MET A 1 84 ? 10.410 2.697 -2.313 1.00 77.50 84 MET A N 1
ATOM 667 C CA . MET A 1 84 ? 8.947 2.658 -2.389 1.00 77.50 84 MET A CA 1
ATOM 668 C C . MET A 1 84 ? 8.368 4.044 -2.103 1.00 77.50 84 MET A C 1
ATOM 670 O O . MET A 1 84 ? 8.550 4.569 -1.004 1.00 77.50 84 MET A O 1
ATOM 674 N N . SER A 1 85 ? 7.608 4.610 -3.041 1.00 84.12 85 SER A N 1
ATOM 675 C CA . SER A 1 85 ? 6.773 5.782 -2.768 1.00 84.12 85 SER A CA 1
ATOM 676 C C . SER A 1 85 ? 5.341 5.350 -2.495 1.00 84.12 85 SER A C 1
ATOM 678 O O . SER A 1 85 ? 4.716 4.663 -3.304 1.00 84.12 85 SER A O 1
ATOM 680 N N . PHE A 1 86 ? 4.799 5.751 -1.348 1.00 87.38 86 PHE A N 1
ATOM 681 C CA . PHE A 1 86 ? 3.397 5.511 -1.054 1.00 87.38 86 PHE A CA 1
ATOM 682 C C . PHE A 1 86 ? 2.771 6.594 -0.182 1.00 87.38 86 PHE A C 1
ATOM 684 O O . PHE A 1 86 ? 3.418 7.198 0.673 1.00 87.38 86 PHE A O 1
ATOM 691 N N . PHE A 1 87 ? 1.465 6.772 -0.358 1.00 89.31 87 PHE A N 1
ATOM 692 C CA . PHE A 1 87 ? 0.637 7.687 0.416 1.00 89.31 87 PHE A CA 1
ATOM 693 C C . PHE A 1 87 ? -0.547 6.941 1.024 1.00 89.31 87 PHE A C 1
ATOM 695 O O . PHE A 1 87 ? -1.142 6.074 0.388 1.00 89.31 87 PHE A O 1
ATOM 702 N N . ILE A 1 88 ? -0.909 7.291 2.261 1.00 91.31 88 ILE A N 1
ATOM 703 C CA . ILE A 1 88 ? -2.074 6.721 2.950 1.00 91.31 88 ILE A CA 1
ATOM 704 C C . ILE A 1 88 ? -3.134 7.813 3.109 1.00 91.31 88 ILE A C 1
ATOM 706 O O . ILE A 1 88 ? -3.059 8.653 4.013 1.00 91.31 88 ILE A O 1
ATOM 710 N N . ALA A 1 89 ? -4.134 7.776 2.235 1.00 91.50 89 ALA A N 1
ATOM 711 C CA . ALA A 1 89 ? -5.273 8.678 2.214 1.00 91.50 89 ALA A CA 1
ATOM 712 C C . ALA A 1 89 ? -6.370 8.187 3.175 1.00 91.50 89 ALA A C 1
ATOM 714 O O . ALA A 1 89 ? -7.280 7.448 2.806 1.00 91.50 89 ALA A O 1
ATOM 715 N N . THR A 1 90 ? -6.295 8.601 4.441 1.00 90.69 90 THR A N 1
ATOM 716 C CA . THR A 1 90 ? -7.340 8.315 5.440 1.00 90.69 90 THR A CA 1
ATOM 717 C C . THR A 1 90 ? -8.425 9.391 5.410 1.00 90.69 90 THR A C 1
ATOM 719 O O . THR A 1 90 ? -8.280 10.429 6.062 1.00 90.69 90 THR A O 1
ATOM 722 N N . SER A 1 91 ? -9.513 9.159 4.676 1.00 88.75 91 SER A N 1
ATOM 723 C CA . SER A 1 91 ? -10.667 10.064 4.683 1.00 88.75 91 SER A CA 1
ATOM 724 C C . SER A 1 91 ? -11.528 9.843 5.931 1.00 88.75 91 SER A C 1
ATOM 726 O O . SER A 1 91 ? -11.671 8.716 6.409 1.00 88.75 91 SER A O 1
ATOM 728 N N . ILE A 1 92 ? -12.137 10.912 6.457 1.00 91.94 92 ILE A N 1
ATOM 729 C CA . ILE A 1 92 ? -13.093 10.808 7.576 1.00 91.94 92 ILE A CA 1
ATOM 730 C C . ILE A 1 92 ? -14.284 9.921 7.181 1.00 91.94 92 ILE A C 1
ATOM 732 O O . ILE A 1 92 ? -14.741 9.133 8.002 1.00 91.94 92 ILE A O 1
ATOM 736 N N . LYS A 1 93 ? -14.722 10.008 5.916 1.00 89.62 93 LYS A N 1
ATOM 737 C CA . LYS A 1 93 ? -15.855 9.251 5.362 1.00 89.62 93 LYS A CA 1
ATOM 738 C C . LYS A 1 93 ? -15.624 7.733 5.354 1.00 89.62 93 LYS A C 1
ATOM 740 O O . LYS A 1 93 ? -16.530 6.999 5.715 1.00 89.62 93 LYS A O 1
ATOM 745 N N . ASN A 1 94 ? -14.425 7.267 4.990 1.00 85.94 94 ASN A N 1
ATOM 746 C CA . ASN A 1 94 ? -14.148 5.825 4.872 1.00 85.94 94 ASN A CA 1
ATOM 747 C C . ASN A 1 94 ? -13.661 5.188 6.181 1.00 85.94 94 ASN A C 1
ATOM 749 O O . ASN A 1 94 ? -13.636 3.965 6.299 1.00 85.94 94 ASN A O 1
ATOM 753 N N . THR A 1 95 ? -13.205 5.999 7.140 1.00 91.38 95 THR A N 1
ATOM 754 C CA . THR A 1 95 ? -12.585 5.513 8.380 1.00 91.38 95 THR A CA 1
ATOM 755 C C . THR A 1 95 ? -13.373 5.961 9.609 1.00 91.38 95 THR A C 1
ATOM 757 O O . THR A 1 95 ? -14.336 5.314 10.000 1.00 91.38 95 THR A O 1
ATOM 760 N N . SER A 1 96 ? -12.956 7.045 10.260 1.00 93.56 96 SER A N 1
ATOM 761 C CA . SER A 1 96 ? -13.606 7.588 11.448 1.00 93.56 96 SER A CA 1
ATOM 762 C C . SER A 1 96 ? -13.308 9.077 11.608 1.00 93.56 96 SER A C 1
ATOM 764 O O . SER A 1 96 ? -12.246 9.566 11.204 1.00 93.56 96 SER A O 1
ATOM 766 N N . LYS A 1 97 ? -14.213 9.795 12.286 1.00 95.44 97 LYS A N 1
ATOM 767 C CA . LYS A 1 97 ? -14.005 11.179 12.745 1.00 95.44 97 LYS A CA 1
ATOM 768 C C . LYS A 1 97 ? -12.865 11.282 13.764 1.00 95.44 97 LYS A C 1
ATOM 770 O O . LYS A 1 97 ? -12.151 12.286 13.768 1.00 95.44 97 LYS A O 1
ATOM 775 N N . LYS A 1 98 ? -12.615 10.234 14.560 1.00 95.19 98 LYS A N 1
ATOM 776 C CA . LYS A 1 98 ? -11.540 10.215 15.568 1.00 95.19 98 LYS A CA 1
ATOM 777 C C . LYS A 1 98 ? -10.158 10.132 14.909 1.00 95.19 98 LYS A C 1
ATOM 779 O O . LYS A 1 98 ? -9.866 9.195 14.167 1.00 95.19 98 LYS A O 1
ATOM 784 N N . GLY A 1 99 ? -9.295 11.107 15.201 1.00 94.75 99 GLY A N 1
ATOM 785 C CA . GLY A 1 99 ? -7.937 11.184 14.646 1.00 94.75 99 GLY A CA 1
ATOM 786 C C . GLY A 1 99 ? -7.025 10.039 15.088 1.00 94.75 99 GLY A C 1
ATOM 787 O O . GLY A 1 99 ? -6.245 9.540 14.280 1.00 94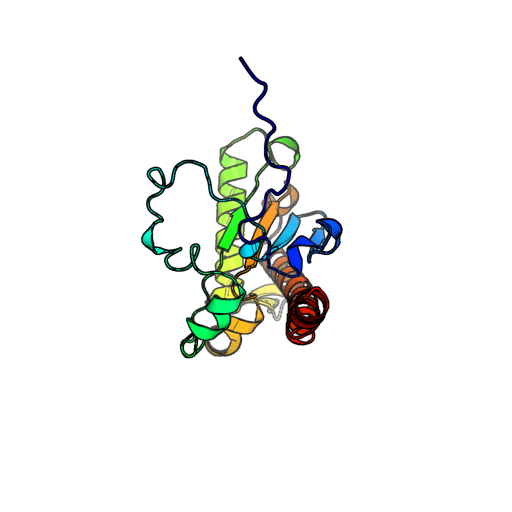.75 99 GLY A O 1
ATOM 788 N N . THR A 1 100 ? -7.184 9.566 16.325 1.00 95.44 100 THR A N 1
ATOM 789 C CA . THR A 1 100 ? -6.432 8.432 16.880 1.00 95.44 100 THR A CA 1
ATOM 790 C C . THR A 1 100 ? -6.638 7.165 16.058 1.00 95.44 100 THR A C 1
ATOM 792 O O . THR A 1 100 ? -5.661 6.573 15.618 1.00 95.44 100 THR A O 1
ATOM 795 N N . ILE A 1 101 ? -7.890 6.825 15.728 1.00 95.06 101 ILE A N 1
ATOM 796 C CA . ILE A 1 101 ? -8.223 5.671 14.875 1.00 95.06 101 ILE A CA 1
ATOM 797 C C . ILE A 1 101 ? -7.529 5.786 13.512 1.00 95.06 101 ILE A C 1
ATOM 799 O O . ILE A 1 101 ? -6.915 4.828 13.047 1.00 95.06 101 ILE A O 1
ATOM 803 N N . ARG A 1 102 ? -7.561 6.968 12.880 1.00 94.50 102 ARG A N 1
ATOM 804 C CA . ARG A 1 102 ? -6.882 7.190 11.590 1.00 94.50 102 ARG A CA 1
ATOM 805 C C . ARG A 1 102 ? -5.365 7.046 11.703 1.00 94.50 102 ARG A C 1
ATOM 807 O O . ARG A 1 102 ? -4.747 6.476 10.807 1.00 94.50 102 ARG A O 1
ATOM 814 N N . SER A 1 103 ? -4.771 7.537 12.789 1.00 95.38 103 SER A N 1
ATOM 815 C CA . SER A 1 103 ? -3.340 7.371 13.055 1.00 95.38 103 SER A CA 1
ATOM 816 C C . SER A 1 103 ? -2.986 5.894 13.227 1.00 95.38 103 SER A C 1
ATOM 818 O O . SER A 1 103 ? -2.095 5.390 12.544 1.00 95.38 103 SER A O 1
ATOM 820 N N . THR A 1 104 ? -3.753 5.159 14.037 1.00 95.62 104 THR A N 1
ATOM 821 C CA . THR A 1 104 ? -3.563 3.719 14.228 1.00 95.62 104 THR A CA 1
ATOM 822 C C . THR A 1 104 ? -3.665 2.969 12.905 1.00 95.62 104 THR A C 1
ATOM 824 O O . THR A 1 104 ? -2.785 2.171 12.609 1.00 95.62 104 THR A O 1
ATOM 827 N N . ILE A 1 105 ? -4.656 3.265 12.059 1.00 95.38 105 ILE A N 1
ATOM 828 C CA . ILE A 1 105 ? -4.768 2.676 10.714 1.00 95.38 105 ILE A CA 1
ATOM 829 C C . ILE A 1 105 ? -3.491 2.910 9.896 1.00 95.38 105 ILE A C 1
ATOM 831 O O . ILE A 1 105 ? -2.946 1.961 9.332 1.00 95.38 105 ILE A O 1
ATOM 835 N N . LYS A 1 106 ? -2.976 4.149 9.855 1.00 95.12 106 LYS A N 1
ATOM 836 C CA . LYS A 1 106 ? -1.732 4.469 9.132 1.00 95.12 106 LYS A CA 1
ATOM 837 C C . LYS A 1 106 ? -0.548 3.670 9.669 1.00 95.12 106 LYS A C 1
ATOM 839 O O . LYS A 1 106 ? 0.223 3.133 8.878 1.00 95.12 106 LYS A O 1
ATOM 844 N N . HIS A 1 107 ? -0.398 3.592 10.990 1.00 94.88 107 HIS A N 1
ATOM 845 C CA . HIS A 1 107 ? 0.684 2.839 11.620 1.00 94.88 107 HIS A CA 1
ATOM 846 C C . HIS A 1 107 ? 0.580 1.346 11.320 1.00 94.88 107 HIS A C 1
ATOM 848 O O . HIS A 1 107 ? 1.545 0.768 10.834 1.00 94.88 107 HIS A O 1
ATOM 854 N N . ARG A 1 108 ? -0.596 0.742 11.515 1.00 94.94 108 ARG A N 1
ATOM 855 C CA . ARG A 1 108 ? -0.826 -0.682 11.237 1.00 94.94 108 ARG A CA 1
ATOM 856 C C . ARG A 1 108 ? -0.524 -1.031 9.784 1.00 94.94 108 ARG A C 1
ATOM 858 O O . ARG A 1 108 ? 0.152 -2.024 9.535 1.00 94.94 108 ARG A O 1
ATOM 865 N N . LEU A 1 109 ? -0.959 -0.191 8.843 1.00 94.94 109 LEU A N 1
ATOM 866 C CA . LEU A 1 109 ? -0.695 -0.396 7.421 1.00 94.94 109 LEU A CA 1
ATOM 867 C C . LEU A 1 109 ? 0.804 -0.314 7.098 1.00 94.94 109 LEU A C 1
ATOM 869 O O . LEU A 1 109 ? 1.317 -1.182 6.399 1.00 94.94 109 LEU A O 1
ATOM 873 N N . ARG A 1 110 ? 1.525 0.680 7.638 1.00 94.00 110 ARG A N 1
ATOM 874 C CA . ARG A 1 110 ? 2.989 0.775 7.477 1.00 94.00 110 ARG A CA 1
ATOM 875 C C . ARG A 1 110 ? 3.706 -0.435 8.062 1.00 94.00 110 ARG A C 1
ATOM 877 O O . ARG A 1 110 ? 4.597 -0.978 7.420 1.00 94.00 110 ARG A O 1
ATOM 884 N N . THR A 1 111 ? 3.298 -0.879 9.248 1.00 94.44 111 THR A N 1
ATOM 885 C CA . THR A 1 111 ? 3.860 -2.073 9.883 1.00 94.44 111 THR A CA 1
ATOM 886 C C . THR A 1 111 ? 3.617 -3.309 9.024 1.00 94.44 111 THR A C 1
ATOM 888 O O . THR A 1 111 ? 4.554 -4.059 8.779 1.00 94.44 111 THR A O 1
ATOM 891 N N . ALA A 1 112 ? 2.402 -3.499 8.504 1.00 93.56 112 ALA A N 1
ATOM 892 C CA . ALA A 1 112 ? 2.081 -4.623 7.626 1.00 93.56 112 ALA A CA 1
ATOM 893 C C . ALA A 1 112 ? 2.881 -4.600 6.315 1.00 93.56 112 ALA A C 1
ATOM 895 O O . ALA A 1 112 ? 3.438 -5.623 5.926 1.00 93.56 112 ALA A O 1
ATOM 896 N N . LEU A 1 113 ? 3.016 -3.433 5.679 1.00 92.06 113 LEU A N 1
ATOM 897 C CA . LEU A 1 113 ? 3.851 -3.273 4.486 1.00 92.06 113 LEU A CA 1
ATOM 898 C C . LEU A 1 113 ? 5.323 -3.585 4.773 1.00 92.06 113 LEU A C 1
ATOM 900 O O . LEU A 1 113 ? 5.947 -4.301 3.998 1.00 92.06 113 LEU A O 1
ATOM 904 N N . ASN A 1 114 ? 5.864 -3.119 5.902 1.00 89.94 114 ASN A N 1
ATOM 905 C CA . ASN A 1 114 ? 7.232 -3.441 6.309 1.00 89.94 114 ASN A CA 1
ATOM 906 C C . ASN A 1 114 ? 7.412 -4.943 6.567 1.00 89.94 114 ASN A C 1
ATOM 908 O O . ASN A 1 114 ? 8.433 -5.506 6.185 1.00 89.94 114 ASN A O 1
ATOM 912 N N . MET A 1 115 ? 6.424 -5.609 7.173 1.00 90.75 115 MET A N 1
ATOM 913 C CA . MET A 1 115 ? 6.462 -7.062 7.363 1.00 90.75 115 MET A CA 1
ATOM 914 C C . MET A 1 115 ? 6.526 -7.801 6.020 1.00 90.75 115 MET A C 1
ATOM 916 O O . MET A 1 115 ? 7.320 -8.722 5.875 1.00 90.75 115 MET A O 1
ATOM 920 N N . ILE A 1 116 ? 5.752 -7.376 5.021 1.00 89.69 116 ILE A N 1
ATOM 921 C CA . ILE A 1 116 ? 5.747 -8.012 3.695 1.00 89.69 116 ILE A CA 1
ATOM 922 C C . ILE A 1 116 ? 7.041 -7.715 2.937 1.00 89.69 116 ILE A C 1
ATOM 924 O O . ILE A 1 116 ? 7.755 -8.629 2.537 1.00 89.69 116 ILE A O 1
ATOM 928 N N . VAL A 1 117 ? 7.342 -6.432 2.736 1.00 85.12 117 VAL A N 1
ATOM 929 C CA . VAL A 1 117 ? 8.395 -5.993 1.813 1.00 85.12 117 VAL A CA 1
ATOM 930 C C . VAL A 1 117 ? 9.781 -6.222 2.403 1.00 85.12 117 VAL A C 1
ATOM 932 O O . VAL A 1 117 ? 10.658 -6.704 1.698 1.00 85.12 117 VAL A O 1
ATOM 935 N N . ALA A 1 118 ? 9.990 -5.891 3.680 1.00 83.12 118 ALA A N 1
ATOM 936 C CA . ALA A 1 118 ? 11.313 -5.986 4.295 1.00 83.12 118 ALA A CA 1
ATOM 937 C C . ALA A 1 118 ? 11.581 -7.355 4.932 1.00 83.12 118 ALA A C 1
ATOM 939 O O . ALA A 1 118 ? 12.734 -7.757 5.014 1.00 83.12 118 ALA A O 1
ATOM 940 N N . ARG A 1 119 ? 10.541 -8.061 5.401 1.00 84.06 119 ARG A N 1
ATOM 941 C CA . ARG A 1 119 ? 10.694 -9.333 6.139 1.00 84.06 119 ARG A CA 1
ATOM 942 C C . ARG A 1 119 ? 10.088 -10.550 5.441 1.00 84.06 119 ARG A C 1
ATOM 944 O O . ARG A 1 119 ? 10.151 -11.646 5.991 1.00 84.06 119 ARG A O 1
ATOM 951 N N . GLY A 1 120 ? 9.487 -10.379 4.261 1.00 83.81 120 GLY A N 1
ATOM 952 C CA . GLY A 1 120 ? 8.936 -11.493 3.487 1.00 83.81 120 GLY A CA 1
ATOM 953 C C . GLY A 1 120 ? 7.821 -12.226 4.228 1.00 83.81 120 GLY A C 1
ATOM 954 O O . GLY A 1 120 ? 7.766 -13.451 4.189 1.00 83.81 120 GLY A O 1
ATOM 955 N N . ALA A 1 121 ? 6.985 -11.494 4.970 1.00 86.38 121 ALA A N 1
ATOM 956 C CA . ALA A 1 121 ? 5.916 -12.092 5.757 1.00 86.38 121 ALA A CA 1
ATOM 957 C C . ALA A 1 121 ? 4.862 -12.764 4.868 1.00 86.38 121 ALA A C 1
ATOM 959 O O . ALA A 1 121 ? 4.288 -12.138 3.974 1.00 86.38 121 ALA A O 1
ATOM 960 N N . GLU A 1 122 ? 4.554 -14.016 5.188 1.00 84.06 122 GLU A N 1
ATOM 961 C CA . GLU A 1 122 ? 3.488 -14.802 4.573 1.00 84.06 122 GLU A CA 1
ATOM 962 C C . GLU A 1 122 ? 2.489 -15.238 5.657 1.00 84.06 122 GLU A C 1
ATOM 964 O O . GLU A 1 122 ? 2.838 -15.439 6.829 1.00 84.06 122 GLU A O 1
ATOM 969 N N . SER A 1 123 ? 1.212 -15.350 5.289 1.00 83.38 123 SER A N 1
ATOM 970 C CA . SER A 1 123 ? 0.208 -15.932 6.176 1.00 83.38 123 SER A CA 1
ATOM 971 C C . SER A 1 123 ? 0.380 -17.447 6.195 1.00 83.38 123 SER A C 1
ATOM 973 O O . SER A 1 123 ? 0.135 -18.114 5.191 1.00 83.38 123 SER A O 1
ATOM 975 N N . GLY A 1 124 ? 0.793 -17.981 7.336 1.00 81.12 124 GLY A N 1
ATOM 976 C CA . GLY A 1 124 ? 0.833 -19.410 7.599 1.00 81.12 124 GLY A CA 1
ATOM 977 C C . GLY A 1 124 ? -0.336 -19.854 8.469 1.00 81.12 124 GLY A C 1
ATOM 978 O O . GLY A 1 124 ? -0.995 -19.055 9.144 1.00 81.12 124 GLY A O 1
ATOM 979 N N . THR A 1 125 ? -0.553 -21.161 8.488 1.00 83.25 125 THR A N 1
ATOM 980 C CA . THR A 1 125 ? -1.435 -21.804 9.459 1.00 83.25 125 THR A CA 1
ATOM 981 C C . THR A 1 125 ? -0.560 -22.579 10.430 1.00 83.25 125 THR A C 1
ATOM 983 O O . THR A 1 125 ? 0.343 -23.302 10.019 1.00 83.25 125 THR A O 1
ATOM 986 N N . ASP A 1 126 ? -0.780 -22.373 11.722 1.00 79.88 126 ASP A N 1
ATOM 987 C CA . ASP A 1 126 ? -0.101 -23.121 12.776 1.00 79.88 126 ASP A CA 1
ATOM 988 C C . ASP A 1 126 ? -0.588 -24.580 12.800 1.00 79.88 126 ASP A C 1
ATOM 990 O O . ASP A 1 126 ? -1.679 -24.878 12.311 1.00 79.88 126 ASP A O 1
ATOM 994 N N . ALA A 1 127 ? 0.144 -25.478 13.465 1.00 75.44 127 ALA A N 1
ATOM 995 C CA . ALA A 1 127 ? -0.252 -26.888 13.622 1.00 75.44 127 ALA A CA 1
ATOM 996 C C . ALA A 1 127 ? -1.635 -27.065 14.291 1.00 75.44 127 ALA A C 1
ATOM 998 O O . ALA A 1 127 ? -2.259 -28.116 14.199 1.00 75.44 127 ALA A O 1
ATOM 999 N N . ARG A 1 128 ? -2.131 -26.012 14.956 1.00 75.50 128 ARG A N 1
ATOM 1000 C CA . ARG A 1 128 ? -3.443 -25.939 15.618 1.00 75.50 128 ARG A CA 1
ATOM 1001 C C . ARG A 1 128 ? -4.526 -25.239 14.781 1.00 75.50 128 ARG A C 1
ATOM 1003 O O . ARG A 1 128 ? -5.528 -24.807 15.341 1.00 75.50 128 ARG A O 1
ATOM 1010 N N . GLY A 1 129 ? -4.303 -25.012 13.486 1.00 75.62 129 GLY A N 1
ATOM 1011 C CA . GLY A 1 129 ? -5.278 -24.363 12.595 1.00 75.62 129 GLY A CA 1
ATOM 1012 C C . GLY A 1 129 ? -5.429 -22.845 12.776 1.00 75.62 129 GLY A C 1
ATOM 1013 O O . GLY A 1 129 ? -6.263 -22.221 12.126 1.00 75.62 129 GLY A O 1
ATOM 1014 N N . ARG A 1 130 ? -4.634 -22.214 13.651 1.00 78.06 130 ARG A N 1
ATOM 1015 C CA . ARG A 1 130 ? -4.688 -20.761 13.890 1.00 78.06 130 ARG A CA 1
ATOM 1016 C C . ARG A 1 130 ? -3.837 -20.017 12.869 1.00 78.06 130 ARG A C 1
ATOM 1018 O O . ARG A 1 130 ? -2.730 -20.447 12.555 1.00 78.06 130 ARG A O 1
ATOM 1025 N N . GLN A 1 131 ? -4.314 -18.866 12.403 1.00 79.56 131 GLN A N 1
ATOM 1026 C CA . GLN A 1 131 ? -3.540 -18.024 11.493 1.00 79.56 131 GLN A CA 1
ATOM 1027 C C . GLN A 1 131 ? -2.326 -17.423 12.208 1.00 79.56 131 GLN A C 1
ATOM 1029 O O . GLN A 1 131 ? -2.466 -16.733 13.222 1.00 79.56 131 GLN A O 1
ATOM 1034 N N . LYS A 1 132 ? -1.135 -17.659 11.662 1.00 85.44 132 LYS A N 1
ATOM 1035 C CA . LYS A 1 132 ? 0.138 -17.168 12.193 1.00 85.44 132 LYS A CA 1
ATOM 1036 C C . LYS A 1 132 ? 0.924 -16.479 11.085 1.00 85.44 132 LYS A C 1
ATOM 1038 O O . LYS A 1 132 ? 0.868 -16.870 9.926 1.00 85.44 132 LYS A O 1
ATOM 1043 N N . LEU A 1 133 ? 1.666 -15.440 11.444 1.00 85.81 133 LEU A N 1
ATOM 1044 C CA . LEU A 1 133 ? 2.623 -14.828 10.529 1.00 85.81 133 LEU A CA 1
ATOM 1045 C C . LEU A 1 133 ? 3.912 -15.643 10.537 1.00 85.81 133 LEU A C 1
ATOM 1047 O O . LEU A 1 133 ? 4.517 -15.831 11.594 1.00 85.81 133 LEU A O 1
ATOM 1051 N N . VAL A 1 134 ? 4.318 -16.108 9.361 1.00 86.12 134 VAL A N 1
ATOM 1052 C CA . VAL A 1 134 ? 5.619 -16.741 9.148 1.00 86.12 134 VAL A CA 1
ATOM 1053 C C . VAL A 1 134 ? 6.495 -15.717 8.441 1.00 86.12 134 VAL A C 1
ATOM 1055 O O . VAL A 1 134 ? 6.133 -15.205 7.383 1.00 86.12 134 VAL A O 1
ATOM 1058 N N . LEU A 1 135 ? 7.615 -15.361 9.065 1.00 85.06 135 LEU A N 1
ATOM 1059 C CA . LEU A 1 135 ? 8.587 -14.430 8.497 1.00 85.06 135 LEU A CA 1
ATOM 1060 C C . LEU A 1 135 ? 9.659 -15.235 7.771 1.00 85.06 135 LEU A C 1
ATOM 1062 O O . LEU A 1 135 ? 10.221 -16.166 8.347 1.00 85.06 135 LEU A O 1
ATOM 1066 N N . ASN A 1 136 ? 9.935 -14.880 6.520 1.00 82.50 136 ASN A N 1
ATOM 1067 C CA . ASN A 1 136 ? 10.996 -15.492 5.736 1.00 82.50 136 ASN A CA 1
ATOM 1068 C C . ASN A 1 136 ? 11.935 -14.399 5.214 1.00 82.50 136 ASN A C 1
ATOM 1070 O O . ASN A 1 136 ? 11.782 -13.882 4.106 1.00 82.50 136 ASN A O 1
ATOM 1074 N N . GLU A 1 137 ? 12.901 -14.033 6.054 1.00 77.38 137 GLU A N 1
ATOM 1075 C CA . GLU A 1 137 ? 13.823 -12.920 5.799 1.00 77.38 137 GLU A CA 1
ATOM 1076 C C . GLU A 1 137 ? 14.808 -13.220 4.656 1.00 77.38 137 GLU A C 1
ATOM 1078 O O . GLU A 1 137 ? 15.177 -12.317 3.901 1.00 77.38 137 GLU A O 1
ATOM 1083 N N . ALA A 1 138 ? 15.162 -14.496 4.457 1.00 75.12 138 ALA A N 1
ATOM 1084 C CA . ALA A 1 138 ? 15.998 -14.933 3.340 1.00 75.12 138 ALA A CA 1
ATOM 1085 C C . ALA A 1 138 ? 15.311 -14.649 1.994 1.00 75.12 138 ALA A C 1
ATOM 1087 O O . ALA A 1 138 ? 15.858 -13.944 1.143 1.00 75.12 138 ALA A O 1
ATOM 1088 N N . LYS A 1 139 ? 14.045 -15.073 1.849 1.00 69.00 139 LYS A N 1
ATOM 1089 C CA . LYS A 1 139 ? 13.239 -14.759 0.658 1.00 69.00 139 LYS A CA 1
ATOM 1090 C C . LYS A 1 139 ? 13.049 -13.257 0.467 1.00 69.00 139 LYS A C 1
ATOM 1092 O O . LYS A 1 139 ? 12.994 -12.800 -0.669 1.00 69.00 139 LYS A O 1
ATOM 1097 N N . ALA A 1 140 ? 12.930 -12.486 1.546 1.00 69.50 140 ALA A N 1
ATOM 1098 C CA . ALA A 1 140 ? 12.753 -11.037 1.461 1.00 69.50 140 ALA A CA 1
ATOM 1099 C C . ALA A 1 140 ? 13.970 -10.335 0.843 1.00 69.50 140 ALA A C 1
ATOM 1101 O O . ALA A 1 140 ? 13.809 -9.414 0.045 1.00 69.50 140 ALA A O 1
ATOM 1102 N N . THR A 1 141 ? 15.175 -10.795 1.183 1.00 68.56 141 THR A N 1
ATOM 1103 C CA . THR A 1 141 ? 16.430 -10.211 0.693 1.00 68.56 141 THR A CA 1
ATOM 1104 C C . THR A 1 141 ? 16.646 -10.530 -0.785 1.00 68.56 141 THR A C 1
ATOM 1106 O O . THR A 1 141 ? 16.977 -9.643 -1.568 1.00 68.56 141 THR A O 1
ATOM 1109 N N . GLU A 1 142 ? 16.383 -11.771 -1.193 1.00 67.50 142 GLU A N 1
ATOM 1110 C CA . GLU A 1 142 ? 16.519 -12.208 -2.589 1.00 67.50 142 GLU A CA 1
ATOM 1111 C C . GLU A 1 142 ? 15.402 -11.660 -3.489 1.00 67.50 142 GLU A C 1
ATOM 1113 O O . GLU A 1 142 ? 15.619 -11.318 -4.650 1.00 67.50 142 GLU A O 1
ATOM 1118 N N . GLN A 1 143 ? 14.185 -11.562 -2.951 1.00 64.81 143 GLN A N 1
ATOM 1119 C CA . GLN A 1 143 ? 12.976 -11.211 -3.692 1.00 64.81 143 GLN A CA 1
ATOM 1120 C C . GLN A 1 143 ? 12.418 -9.844 -3.287 1.00 64.81 143 GLN A C 1
ATOM 1122 O O . GLN A 1 143 ? 11.225 -9.606 -3.461 1.00 64.81 143 GLN A O 1
ATOM 1127 N N . GLY A 1 144 ? 13.239 -8.907 -2.803 1.00 61.59 144 GLY A N 1
ATOM 1128 C CA . GLY A 1 144 ? 12.781 -7.542 -2.494 1.00 61.59 144 GLY A CA 1
ATOM 1129 C C . GLY A 1 144 ? 12.083 -6.883 -3.693 1.00 61.59 144 GLY A C 1
ATOM 1130 O O . GLY A 1 144 ? 11.071 -6.189 -3.557 1.00 61.59 144 GLY A O 1
ATOM 1131 N N . ASN A 1 145 ? 12.538 -7.234 -4.899 1.00 64.94 145 ASN A N 1
ATOM 1132 C CA . ASN A 1 145 ? 11.949 -6.796 -6.156 1.00 64.94 145 ASN A CA 1
ATOM 1133 C C . ASN A 1 145 ? 10.584 -7.425 -6.448 1.00 64.94 145 ASN A C 1
ATOM 1135 O O . ASN A 1 145 ? 9.872 -6.891 -7.281 1.00 64.94 145 ASN A O 1
ATOM 1139 N N . LYS A 1 146 ? 10.176 -8.522 -5.803 1.00 74.31 146 LYS A N 1
ATOM 1140 C CA . LYS A 1 146 ? 8.944 -9.276 -6.113 1.00 74.31 146 LYS A CA 1
ATOM 1141 C C . LYS A 1 146 ? 7.658 -8.533 -5.785 1.00 74.31 146 LYS A C 1
ATOM 1143 O O . LYS A 1 146 ? 6.626 -8.859 -6.363 1.00 74.31 146 LYS A O 1
ATOM 1148 N N . TRP A 1 147 ? 7.688 -7.566 -4.875 1.00 79.69 147 TRP A N 1
ATOM 1149 C CA . TRP A 1 147 ? 6.465 -6.916 -4.396 1.00 79.69 147 TRP A CA 1
ATOM 1150 C C . TRP A 1 147 ? 6.228 -5.535 -5.007 1.00 79.69 147 TRP A C 1
ATOM 1152 O O . TRP A 1 147 ? 5.078 -5.113 -5.122 1.00 79.69 147 TRP A O 1
ATOM 1162 N N . LEU A 1 148 ? 7.290 -4.845 -5.430 1.00 84.38 148 LEU A N 1
ATOM 1163 C CA . LEU A 1 148 ? 7.248 -3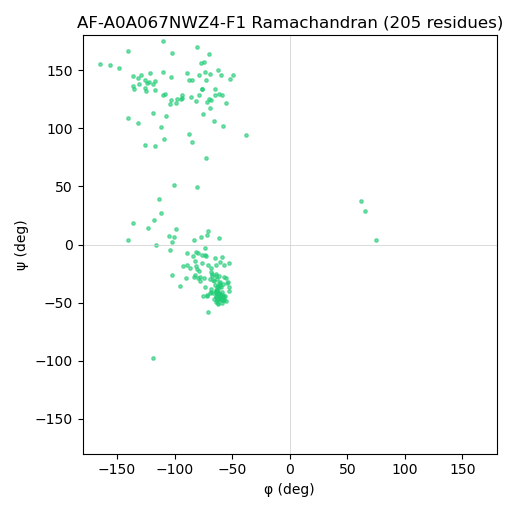.426 -5.785 1.00 84.38 148 LEU A CA 1
ATOM 1164 C C . LEU A 1 148 ? 7.701 -3.165 -7.217 1.00 84.38 148 LEU A C 1
ATOM 1166 O O . LEU A 1 148 ? 8.665 -3.761 -7.691 1.00 84.38 148 LEU A O 1
ATOM 1170 N N . LEU A 1 149 ? 7.005 -2.254 -7.890 1.00 82.81 149 LEU A N 1
ATOM 1171 C CA . LEU A 1 149 ? 7.393 -1.724 -9.193 1.00 82.81 149 LEU A CA 1
ATOM 1172 C C . LEU A 1 149 ? 8.327 -0.523 -8.997 1.00 82.81 149 LEU A C 1
ATOM 1174 O O . LEU A 1 149 ? 8.128 0.284 -8.085 1.00 82.81 149 LEU A O 1
ATOM 1178 N N . HIS A 1 150 ? 9.340 -0.411 -9.852 1.00 77.44 150 HIS A N 1
ATOM 1179 C CA . HIS A 1 150 ? 10.310 0.681 -9.804 1.00 77.44 150 HIS A CA 1
ATOM 1180 C C . HIS A 1 150 ? 9.712 1.965 -10.361 1.00 77.44 150 HIS A C 1
ATOM 1182 O O . HIS A 1 150 ? 9.148 1.951 -11.443 1.00 77.44 150 HIS A O 1
ATOM 1188 N N . ASP A 1 151 ? 9.894 3.086 -9.666 1.00 77.50 151 ASP A N 1
ATOM 1189 C CA . ASP A 1 151 ? 9.353 4.388 -10.069 1.00 77.50 151 ASP A CA 1
ATOM 1190 C C . ASP A 1 151 ? 7.812 4.482 -10.071 1.00 77.50 151 ASP A C 1
ATOM 1192 O O . ASP A 1 151 ? 7.223 5.293 -10.791 1.00 77.50 151 ASP A O 1
ATOM 1196 N N . TRP A 1 152 ? 7.148 3.699 -9.214 1.00 86.19 152 TRP A N 1
ATOM 1197 C CA . TRP A 1 152 ? 5.704 3.788 -8.984 1.00 86.19 152 TRP A CA 1
ATOM 1198 C C . TRP A 1 152 ? 5.369 4.351 -7.606 1.00 86.19 152 TRP A C 1
ATOM 1200 O O . TRP A 1 152 ? 6.052 4.121 -6.604 1.00 86.19 152 TRP A O 1
ATOM 1210 N N . THR A 1 153 ? 4.240 5.043 -7.555 1.00 88.25 153 THR A N 1
ATOM 1211 C CA . THR A 1 153 ? 3.612 5.541 -6.342 1.00 88.25 153 THR A CA 1
ATOM 1212 C C . THR A 1 153 ? 2.328 4.786 -6.060 1.00 88.25 153 THR A C 1
ATOM 1214 O O . THR A 1 153 ? 1.429 4.710 -6.898 1.00 88.25 153 THR A O 1
ATOM 1217 N N . TYR A 1 154 ? 2.213 4.291 -4.831 1.00 91.94 154 TYR A N 1
ATOM 1218 C CA . TYR A 1 154 ? 1.046 3.567 -4.342 1.00 91.94 154 TYR A CA 1
ATOM 1219 C C . TYR A 1 154 ? 0.192 4.463 -3.442 1.00 91.94 154 TYR A C 1
ATOM 1221 O O . TYR A 1 154 ? 0.662 4.987 -2.434 1.00 91.94 154 TYR A O 1
ATOM 1229 N N . ILE A 1 155 ? -1.087 4.623 -3.765 1.00 92.38 155 ILE A N 1
ATOM 1230 C CA . ILE A 1 155 ? -2.044 5.386 -2.958 1.00 92.38 155 ILE A CA 1
ATOM 1231 C C . ILE A 1 155 ? -2.995 4.413 -2.275 1.00 92.38 155 ILE A C 1
ATOM 1233 O O . ILE A 1 155 ? -3.852 3.808 -2.919 1.00 92.38 155 ILE A O 1
ATOM 1237 N N . PHE A 1 156 ? -2.867 4.301 -0.958 1.00 94.38 156 PHE A N 1
ATOM 1238 C CA . PHE A 1 156 ? -3.704 3.466 -0.108 1.00 94.38 156 PHE A CA 1
ATOM 1239 C C . PHE A 1 156 ? -4.867 4.279 0.458 1.00 94.38 156 PHE A C 1
ATOM 1241 O O . PHE A 1 156 ? -4.666 5.297 1.115 1.00 94.38 156 PHE A O 1
ATOM 1248 N N . SER A 1 157 ? -6.085 3.796 0.252 1.00 94.38 157 SER A N 1
ATOM 1249 C CA . SER A 1 157 ? -7.326 4.325 0.819 1.00 94.38 157 SER A CA 1
ATOM 1250 C C . SER A 1 157 ? -7.949 3.255 1.725 1.00 94.38 157 SER A C 1
ATOM 1252 O O . SER A 1 157 ? -8.756 2.452 1.250 1.00 94.38 157 SER A O 1
ATOM 1254 N N . PRO A 1 158 ? -7.528 3.167 3.001 1.00 95.12 158 PRO A N 1
ATOM 1255 C CA . PRO A 1 158 ? -8.028 2.160 3.935 1.00 95.12 158 PRO A CA 1
ATOM 1256 C C . PRO A 1 158 ? -9.452 2.478 4.415 1.00 95.12 158 PRO A C 1
ATOM 1258 O O . PRO A 1 158 ? -9.864 3.642 4.432 1.00 95.12 158 PRO A O 1
ATOM 1261 N N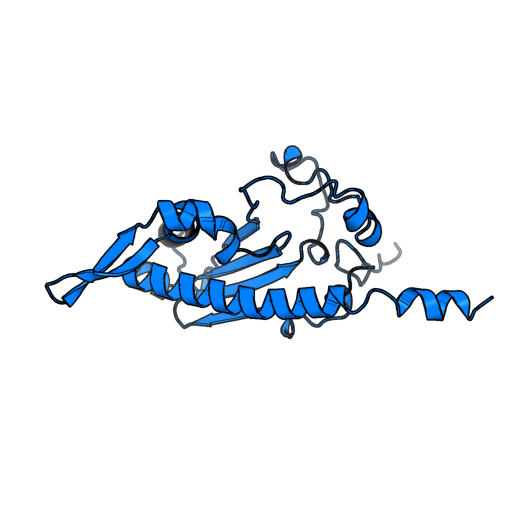 . THR A 1 159 ? -10.172 1.449 4.863 1.00 94.56 159 THR A N 1
ATOM 1262 C CA . THR A 1 159 ? -11.487 1.568 5.512 1.00 94.56 159 THR A CA 1
ATOM 1263 C C . THR A 1 159 ? -11.412 1.224 7.003 1.00 94.56 159 THR A C 1
ATOM 1265 O O . THR A 1 159 ? -10.362 0.835 7.526 1.00 94.56 159 THR A O 1
ATOM 1268 N N . LEU A 1 160 ? -12.526 1.385 7.722 1.00 94.38 160 LEU A N 1
ATOM 1269 C CA . LEU A 1 160 ? -12.620 1.007 9.135 1.00 94.38 160 LEU A CA 1
ATOM 1270 C C . LEU A 1 160 ? -12.463 -0.508 9.366 1.00 94.38 160 LEU A C 1
ATOM 1272 O O . LEU A 1 160 ? -12.022 -0.918 10.437 1.00 94.38 160 LEU A O 1
ATOM 1276 N N . GLU A 1 161 ? -12.764 -1.351 8.379 1.00 93.50 161 GLU A N 1
ATOM 1277 C CA . GLU A 1 161 ? -12.576 -2.802 8.505 1.00 93.50 161 GLU A CA 1
ATOM 1278 C C . GLU A 1 161 ? -11.102 -3.168 8.684 1.00 93.50 161 GLU A C 1
ATOM 1280 O O . GLU A 1 161 ? -10.767 -4.018 9.510 1.00 93.50 161 GLU A O 1
ATOM 1285 N N . LEU A 1 162 ? -10.197 -2.451 8.010 1.00 93.75 162 LEU A N 1
ATOM 1286 C CA . LEU A 1 162 ? -8.755 -2.646 8.161 1.00 93.75 162 LEU A CA 1
ATOM 1287 C C . LEU A 1 162 ? -8.284 -2.393 9.598 1.00 93.75 162 LEU A C 1
ATOM 1289 O O . LEU A 1 162 ? -7.362 -3.050 10.079 1.00 93.75 162 LEU A O 1
ATOM 1293 N N . TYR A 1 163 ? -8.938 -1.476 10.317 1.00 93.00 163 TYR A N 1
ATOM 1294 C CA . TYR A 1 163 ? -8.648 -1.231 11.730 1.00 93.00 163 TYR A CA 1
ATOM 1295 C C . TYR A 1 163 ? -9.003 -2.426 12.624 1.00 93.00 163 TYR A C 1
ATOM 1297 O O . TYR A 1 163 ? -8.326 -2.640 13.627 1.00 93.00 163 TYR A O 1
ATOM 1305 N N . ARG A 1 164 ? -10.026 -3.207 12.267 1.00 93.38 164 ARG A N 1
ATOM 1306 C CA . ARG A 1 164 ? -10.491 -4.376 13.035 1.00 93.38 164 ARG A CA 1
ATOM 1307 C C . ARG A 1 164 ? -9.837 -5.684 12.584 1.00 93.38 164 ARG A C 1
ATOM 1309 O O . ARG A 1 164 ? -9.824 -6.654 13.329 1.00 93.38 164 ARG A O 1
ATOM 1316 N N . MET A 1 165 ? -9.270 -5.701 11.382 1.00 92.81 165 MET A N 1
ATOM 1317 C CA . MET A 1 165 ? -8.673 -6.884 10.773 1.00 92.81 165 MET A CA 1
ATOM 1318 C C . MET A 1 165 ? -7.434 -7.377 11.548 1.00 92.81 165 MET A C 1
ATOM 1320 O O . MET A 1 165 ? -6.561 -6.559 11.869 1.00 92.81 165 MET A O 1
ATOM 1324 N N . PRO A 1 166 ? -7.298 -8.689 11.822 1.00 92.88 166 PRO A N 1
ATOM 1325 C CA . PRO A 1 166 ? -6.072 -9.275 12.367 1.00 92.88 166 PRO A CA 1
ATOM 1326 C C . PRO A 1 166 ? -4.879 -9.118 11.415 1.00 92.88 166 PRO A C 1
ATOM 1328 O O . PRO A 1 166 ? -5.040 -9.107 10.196 1.00 92.88 166 PRO A O 1
ATOM 1331 N N . TYR A 1 167 ? -3.660 -9.033 11.957 1.00 92.25 167 TYR A N 1
ATOM 1332 C CA . TYR A 1 167 ? -2.457 -8.885 11.128 1.00 92.25 167 TYR A CA 1
ATOM 1333 C C . TYR A 1 167 ? -2.232 -10.016 10.108 1.00 92.25 167 TYR A C 1
ATOM 1335 O O . TYR A 1 167 ? -1.880 -9.673 8.983 1.00 92.25 167 TYR A O 1
ATOM 1343 N N . PRO A 1 168 ? -2.457 -11.311 10.418 1.00 92.56 168 PRO A N 1
ATOM 1344 C CA . PRO A 1 168 ? -2.312 -12.380 9.426 1.00 92.56 168 PRO A CA 1
ATOM 1345 C C . PRO A 1 168 ? -3.186 -12.172 8.182 1.00 92.56 168 PRO A C 1
ATOM 1347 O O . PRO A 1 168 ? -2.680 -12.201 7.064 1.00 92.56 168 PRO A O 1
ATOM 1350 N N . VAL A 1 169 ? -4.469 -11.853 8.384 1.00 92.44 169 VAL A N 1
ATOM 1351 C CA . VAL A 1 169 ? -5.422 -11.559 7.299 1.00 92.44 169 VAL A CA 1
ATOM 1352 C C . VAL A 1 169 ? -5.018 -10.300 6.530 1.00 92.44 169 VAL A C 1
ATOM 1354 O O . VAL A 1 169 ? -5.095 -10.258 5.301 1.00 92.44 169 VAL A O 1
ATOM 1357 N N . MET A 1 170 ? -4.566 -9.266 7.245 1.00 93.25 170 MET A N 1
ATOM 1358 C CA . MET A 1 170 ? -4.131 -8.006 6.639 1.00 93.25 170 MET A CA 1
ATOM 1359 C C . MET A 1 170 ? -2.909 -8.203 5.743 1.00 93.25 170 MET A C 1
ATOM 1361 O O . MET A 1 170 ? -2.878 -7.673 4.634 1.00 93.25 170 MET A O 1
ATOM 1365 N N . VAL A 1 171 ? -1.922 -8.965 6.216 1.00 93.06 171 VAL A N 1
ATOM 1366 C CA . VAL A 1 171 ? -0.701 -9.282 5.472 1.00 93.06 171 VAL A CA 1
ATOM 1367 C C . VAL A 1 171 ? -1.036 -10.079 4.217 1.00 93.06 171 VAL A C 1
ATOM 1369 O O . VAL A 1 171 ? -0.625 -9.675 3.136 1.00 93.06 171 VAL A O 1
ATOM 1372 N N . ASP A 1 172 ? -1.856 -11.126 4.323 1.00 92.25 172 ASP A N 1
ATOM 1373 C CA . ASP A 1 172 ? -2.296 -11.913 3.163 1.00 92.25 172 ASP A CA 1
ATOM 1374 C C . ASP A 1 172 ? -3.022 -11.052 2.116 1.00 92.25 172 ASP A C 1
ATOM 1376 O O . ASP A 1 172 ? -2.685 -11.056 0.928 1.00 92.25 172 ASP A O 1
ATOM 1380 N N . THR A 1 173 ? -3.976 -10.233 2.568 1.00 93.38 173 THR A N 1
ATOM 1381 C CA . THR A 1 173 ? -4.747 -9.341 1.691 1.00 93.38 173 THR A CA 1
ATOM 1382 C C . THR A 1 173 ? -3.837 -8.350 0.965 1.00 93.38 173 THR A C 1
ATOM 1384 O O . THR A 1 173 ? -3.985 -8.139 -0.239 1.00 93.38 173 THR A O 1
ATOM 1387 N N . LEU A 1 174 ? -2.882 -7.744 1.676 1.00 93.31 174 LEU A N 1
ATOM 1388 C CA . LEU A 1 174 ? -1.929 -6.798 1.095 1.00 93.31 174 LEU A CA 1
ATOM 1389 C C . LEU A 1 174 ? -0.950 -7.480 0.138 1.00 93.31 174 LEU A C 1
ATOM 1391 O O . LEU A 1 174 ? -0.689 -6.929 -0.930 1.00 93.31 174 LEU A O 1
ATOM 1395 N N . SER A 1 175 ? -0.452 -8.670 0.469 1.00 91.50 175 SER A N 1
ATOM 1396 C CA . SER A 1 175 ? 0.434 -9.446 -0.404 1.00 91.50 175 SER A CA 1
ATOM 1397 C C . SER A 1 175 ? -0.256 -9.786 -1.726 1.00 91.50 175 SER A C 1
ATOM 1399 O O . SER A 1 175 ? 0.291 -9.515 -2.798 1.00 91.50 175 SER A O 1
ATOM 1401 N N . LYS A 1 176 ? -1.503 -10.273 -1.675 1.00 91.75 176 LYS A N 1
ATOM 1402 C CA . LYS A 1 176 ? -2.334 -10.516 -2.869 1.00 91.75 176 LYS A CA 1
ATOM 1403 C C . LYS A 1 176 ? -2.565 -9.234 -3.670 1.00 91.75 176 LYS A C 1
ATOM 1405 O O . LYS A 1 176 ? -2.436 -9.234 -4.896 1.00 91.75 176 LYS A O 1
ATOM 1410 N N . ALA A 1 177 ? -2.854 -8.127 -2.986 1.00 93.44 177 ALA A N 1
ATOM 1411 C CA . ALA A 1 177 ? -3.072 -6.836 -3.625 1.00 93.44 177 ALA A CA 1
ATOM 1412 C C . ALA A 1 177 ? -1.825 -6.346 -4.375 1.00 93.44 177 ALA A C 1
ATOM 1414 O O . ALA A 1 177 ? -1.913 -6.029 -5.565 1.00 93.44 177 ALA A O 1
ATOM 1415 N N . LEU A 1 178 ? -0.665 -6.339 -3.711 1.00 92.19 178 LEU A N 1
ATOM 1416 C CA . LEU A 1 178 ? 0.619 -5.932 -4.286 1.00 92.19 178 LEU A CA 1
ATOM 1417 C C . LEU A 1 178 ? 1.013 -6.822 -5.463 1.00 92.19 178 LEU A C 1
ATOM 1419 O O . LEU A 1 178 ? 1.401 -6.304 -6.509 1.00 92.19 178 LEU A O 1
ATOM 1423 N N . HIS A 1 179 ? 0.831 -8.139 -5.343 1.00 91.94 179 HIS A N 1
ATOM 1424 C CA . HIS A 1 179 ? 1.082 -9.068 -6.441 1.00 91.94 179 HIS A CA 1
ATOM 1425 C C . HIS A 1 179 ? 0.194 -8.763 -7.657 1.00 91.94 179 HIS A C 1
ATOM 1427 O O . HIS A 1 179 ? 0.692 -8.624 -8.774 1.00 91.94 179 HIS A O 1
ATOM 1433 N N . SER A 1 180 ? -1.111 -8.555 -7.444 1.00 92.88 180 SER A N 1
ATOM 1434 C CA . SER A 1 180 ? -2.048 -8.233 -8.530 1.00 92.88 180 SER A CA 1
ATOM 1435 C C . SER A 1 180 ? -1.717 -6.912 -9.238 1.00 92.88 180 SER A C 1
ATOM 1437 O O . SER A 1 180 ? -1.924 -6.776 -10.447 1.00 92.88 180 SER A O 1
ATOM 1439 N N . ILE A 1 181 ? -1.226 -5.924 -8.484 1.00 93.19 181 ILE A N 1
ATOM 1440 C CA . ILE A 1 181 ? -0.818 -4.619 -9.006 1.00 93.19 181 ILE A CA 1
ATOM 1441 C C . ILE A 1 181 ? 0.470 -4.767 -9.798 1.00 93.19 181 ILE A C 1
ATOM 1443 O O . ILE A 1 181 ? 0.559 -4.241 -10.903 1.00 93.19 181 ILE A O 1
ATOM 1447 N N . ARG A 1 182 ? 1.437 -5.521 -9.271 1.00 90.50 182 ARG A N 1
ATOM 1448 C CA . ARG A 1 182 ? 2.702 -5.788 -9.946 1.00 90.50 182 ARG A CA 1
ATOM 1449 C C . ARG A 1 182 ? 2.492 -6.463 -11.290 1.00 90.50 182 ARG A C 1
ATOM 1451 O O . ARG A 1 182 ? 3.029 -5.980 -12.275 1.00 90.50 182 ARG A O 1
ATOM 1458 N N . VAL A 1 183 ? 1.713 -7.542 -11.348 1.00 91.06 183 VAL A N 1
ATOM 1459 C CA . VAL A 1 183 ? 1.464 -8.267 -12.606 1.00 91.06 183 VAL A CA 1
ATOM 1460 C C . VAL A 1 183 ? 0.889 -7.324 -13.668 1.00 91.06 183 VAL A C 1
ATOM 1462 O O . VAL A 1 183 ? 1.346 -7.308 -14.810 1.00 91.06 183 VAL A O 1
ATOM 1465 N N . ARG A 1 184 ? -0.071 -6.476 -13.282 1.00 91.38 184 ARG A N 1
ATOM 1466 C CA . ARG A 1 184 ? -0.669 -5.487 -14.188 1.00 91.38 184 ARG A CA 1
ATOM 1467 C C . ARG A 1 184 ? 0.300 -4.369 -14.574 1.00 91.38 184 ARG A C 1
ATOM 1469 O O . ARG A 1 184 ? 0.349 -3.999 -15.742 1.00 91.38 184 ARG A O 1
A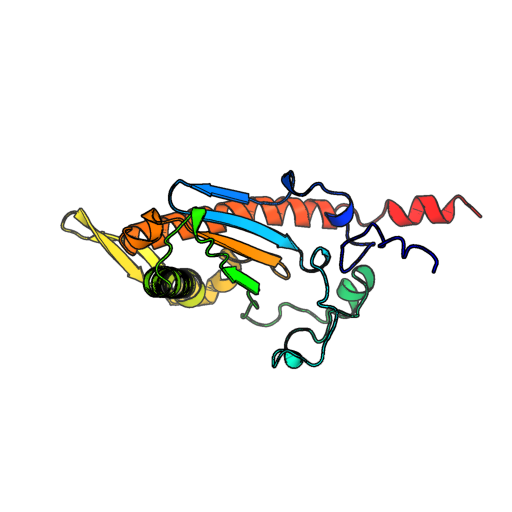TOM 1476 N N . GLY A 1 185 ? 1.087 -3.860 -13.632 1.00 88.38 185 GLY A N 1
ATOM 1477 C CA . GLY A 1 185 ? 2.080 -2.820 -13.895 1.00 88.38 185 GLY A CA 1
ATOM 1478 C C . GLY A 1 185 ? 3.227 -3.302 -14.781 1.00 88.38 185 GLY A C 1
ATOM 1479 O O . GLY A 1 185 ? 3.557 -2.620 -15.740 1.00 88.38 185 GLY A O 1
ATOM 1480 N N . LEU A 1 186 ? 3.748 -4.513 -14.561 1.00 87.06 186 LEU A N 1
ATOM 1481 C CA . LEU A 1 186 ? 4.764 -5.122 -15.430 1.00 87.06 186 LEU A CA 1
ATOM 1482 C C . LEU A 1 186 ? 4.247 -5.320 -16.856 1.00 87.06 186 LEU A C 1
ATOM 1484 O O . LEU A 1 186 ? 4.990 -5.123 -17.815 1.00 87.06 186 LEU A O 1
ATOM 1488 N N . LYS A 1 187 ? 2.966 -5.673 -17.021 1.00 88.81 187 LYS A N 1
ATOM 1489 C CA . LYS A 1 187 ? 2.336 -5.758 -18.345 1.00 88.81 187 LYS A CA 1
ATOM 1490 C C . LYS A 1 187 ? 2.304 -4.392 -19.039 1.00 88.81 187 LYS A C 1
ATOM 1492 O O . LYS A 1 187 ? 2.578 -4.327 -20.235 1.00 88.81 187 LYS A O 1
ATOM 1497 N N . LEU A 1 188 ? 2.006 -3.320 -18.301 1.00 86.75 188 LEU A N 1
ATOM 1498 C CA . LEU A 1 188 ? 2.053 -1.950 -18.820 1.00 86.75 188 LEU A CA 1
ATOM 1499 C C . LEU A 1 188 ? 3.481 -1.527 -19.173 1.00 86.75 188 LEU A C 1
ATOM 1501 O O . LEU A 1 188 ? 3.698 -1.057 -20.283 1.00 86.75 188 LEU A O 1
ATOM 1505 N N . GLU A 1 189 ? 4.454 -1.763 -18.292 1.00 83.25 189 GLU A N 1
ATOM 1506 C CA . GLU A 1 189 ? 5.868 -1.452 -18.541 1.00 83.25 189 GLU A CA 1
ATOM 1507 C C . GLU A 1 189 ? 6.413 -2.203 -19.751 1.00 83.25 189 GLU A C 1
ATOM 1509 O O . GLU A 1 189 ? 7.048 -1.603 -20.611 1.00 83.25 189 GLU A O 1
ATOM 1514 N N . THR A 1 190 ? 6.101 -3.493 -19.870 1.00 81.94 190 THR A N 1
ATOM 1515 C CA . THR A 1 190 ? 6.472 -4.300 -21.039 1.00 81.94 190 THR A CA 1
ATOM 1516 C C . THR A 1 190 ? 5.814 -3.752 -22.307 1.00 81.94 190 THR A C 1
ATOM 1518 O O . THR A 1 190 ? 6.438 -3.711 -23.363 1.00 81.94 190 THR A O 1
ATOM 1521 N N . GLY A 1 191 ? 4.553 -3.315 -22.219 1.00 80.44 191 GLY A N 1
ATOM 1522 C CA . GLY A 1 191 ? 3.865 -2.628 -23.311 1.00 80.44 191 GLY A CA 1
ATOM 1523 C C . GLY A 1 191 ? 4.579 -1.339 -23.713 1.00 80.44 191 GLY A C 1
ATOM 1524 O O . GLY A 1 191 ? 4.807 -1.113 -24.892 1.00 80.44 191 GLY A O 1
ATOM 1525 N N . TRP A 1 192 ? 4.999 -0.532 -22.742 1.00 78.31 192 TRP A N 1
ATOM 1526 C CA . TRP A 1 192 ? 5.719 0.721 -22.972 1.00 78.31 192 TRP A CA 1
ATOM 1527 C C . TRP A 1 192 ? 7.130 0.505 -23.530 1.00 78.31 192 TRP A C 1
ATOM 1529 O O . TRP A 1 192 ? 7.544 1.245 -24.418 1.00 78.31 192 TRP A O 1
ATOM 1539 N N . GLN A 1 193 ? 7.840 -0.528 -23.074 1.00 68.31 193 GLN A N 1
ATOM 1540 C CA . GLN A 1 193 ? 9.152 -0.927 -23.597 1.00 68.31 193 GLN A CA 1
ATOM 1541 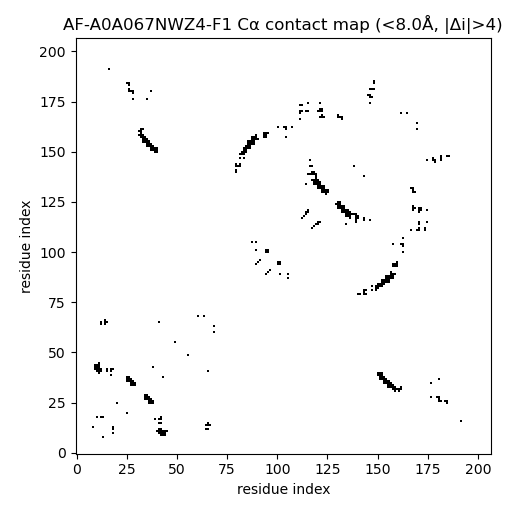C C . GLN A 1 193 ? 9.079 -1.442 -25.037 1.00 68.31 193 GLN A C 1
ATOM 1543 O O . GLN A 1 193 ? 10.031 -1.261 -25.788 1.00 68.31 193 GLN A O 1
ATOM 1548 N N . LYS A 1 194 ? 7.954 -2.057 -25.433 1.00 62.19 194 LYS A N 1
ATOM 1549 C CA . LYS A 1 194 ? 7.660 -2.465 -26.819 1.00 62.19 194 LYS A CA 1
ATOM 1550 C C . LYS A 1 194 ? 7.247 -1.305 -27.725 1.00 62.19 194 LYS A C 1
ATOM 1552 O O . LYS A 1 194 ? 7.238 -1.472 -28.942 1.00 62.19 194 LYS A O 1
ATOM 1557 N N . THR A 1 195 ? 7.011 -0.118 -27.164 1.00 53.03 195 THR A N 1
ATOM 1558 C CA . THR A 1 195 ? 6.738 1.115 -27.912 1.00 53.03 195 THR A CA 1
ATOM 1559 C C . THR A 1 195 ? 7.966 2.046 -28.026 1.00 53.03 195 THR A C 1
ATOM 1561 O O . THR A 1 195 ? 7.825 3.233 -27.734 1.00 53.03 195 THR A O 1
ATOM 1564 N N . PRO A 1 196 ? 9.177 1.619 -28.457 1.00 45.59 196 PRO A N 1
ATOM 1565 C CA . PRO A 1 196 ? 10.285 2.556 -28.596 1.00 45.59 196 PRO A CA 1
ATOM 1566 C C . PRO A 1 196 ? 10.303 3.358 -29.916 1.00 45.59 196 PRO A C 1
ATOM 1568 O O . PRO A 1 196 ? 11.231 4.133 -30.091 1.00 45.59 196 PRO A O 1
ATOM 1571 N N . TYR A 1 197 ? 9.318 3.261 -30.835 1.00 44.69 197 TYR A N 1
ATOM 1572 C CA . TYR A 1 197 ? 9.502 3.826 -32.198 1.00 44.69 197 TYR A CA 1
ATOM 1573 C C . TYR A 1 197 ? 8.335 4.547 -32.904 1.00 44.69 197 TYR A C 1
ATOM 1575 O O . TYR A 1 197 ? 8.509 4.981 -34.041 1.00 44.69 197 TYR A O 1
ATOM 1583 N N . VAL A 1 198 ? 7.161 4.757 -32.296 1.00 42.69 198 VAL A N 1
ATOM 1584 C CA . VAL A 1 198 ? 6.054 5.423 -33.034 1.00 42.69 198 VAL A CA 1
ATOM 1585 C C . VAL A 1 198 ? 6.157 6.956 -33.015 1.00 42.69 198 VAL A C 1
ATOM 1587 O O . VAL A 1 198 ? 5.771 7.612 -33.977 1.00 42.69 198 VAL A O 1
ATOM 1590 N N . ILE A 1 199 ? 6.762 7.549 -31.980 1.00 39.69 199 ILE A N 1
ATOM 1591 C CA . ILE A 1 199 ? 6.837 9.018 -31.856 1.00 39.69 199 ILE A CA 1
ATOM 1592 C C . ILE A 1 199 ? 7.937 9.626 -32.753 1.00 39.69 199 ILE A C 1
ATOM 1594 O O . ILE A 1 199 ? 7.821 10.777 -33.160 1.00 39.69 199 ILE A O 1
ATOM 1598 N N . GLN A 1 200 ? 8.958 8.860 -33.156 1.00 35.78 200 GLN A N 1
ATOM 1599 C CA . GLN A 1 200 ? 9.980 9.353 -34.094 1.00 35.78 200 GLN A CA 1
ATOM 1600 C C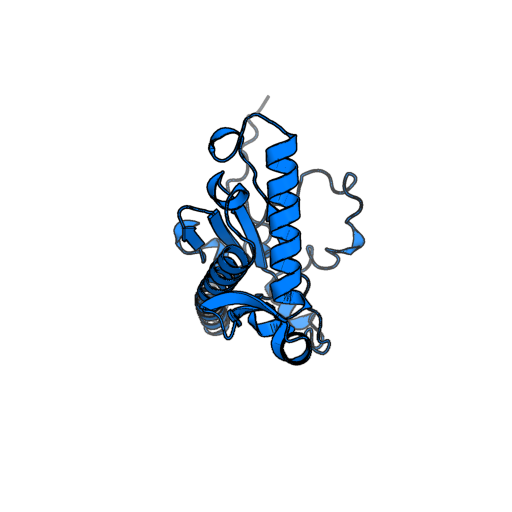 . GLN A 1 200 ? 9.509 9.370 -35.559 1.00 35.78 200 GLN A C 1
ATOM 1602 O O . GLN A 1 200 ? 9.951 10.227 -36.320 1.00 35.78 200 GLN A O 1
ATOM 1607 N N . ARG A 1 201 ? 8.574 8.496 -35.968 1.00 31.62 201 ARG A N 1
ATOM 1608 C CA . ARG A 1 201 ? 8.111 8.444 -37.370 1.00 31.62 201 ARG A CA 1
ATOM 1609 C C . ARG A 1 201 ? 7.183 9.591 -37.772 1.00 31.62 201 ARG A C 1
ATOM 1611 O O . ARG A 1 201 ? 7.202 9.979 -38.932 1.00 31.62 201 ARG A O 1
ATOM 1618 N N . LEU A 1 202 ? 6.409 10.155 -36.845 1.00 36.31 202 LEU A N 1
ATOM 1619 C CA . LEU A 1 202 ? 5.503 11.268 -37.171 1.00 36.31 202 LEU A CA 1
ATOM 1620 C C . LEU A 1 202 ? 6.209 12.630 -37.193 1.00 36.31 202 LEU A C 1
ATOM 1622 O O . LEU A 1 202 ? 5.787 13.513 -37.929 1.00 36.31 202 LEU A O 1
ATOM 1626 N N . VAL A 1 203 ? 7.314 12.790 -36.456 1.00 41.69 203 VAL A N 1
ATOM 1627 C CA . VAL A 1 203 ? 8.131 14.018 -36.502 1.00 41.69 203 VAL A CA 1
ATOM 1628 C C . VAL A 1 203 ? 9.050 14.034 -37.733 1.00 41.69 203 VAL A C 1
ATOM 1630 O O . VAL A 1 203 ? 9.318 15.096 -38.279 1.00 41.69 203 VAL A O 1
ATOM 1633 N N . ALA A 1 204 ? 9.467 12.867 -38.236 1.00 36.56 204 ALA A N 1
ATOM 1634 C CA . ALA A 1 204 ? 10.293 12.758 -39.442 1.00 36.56 204 ALA A CA 1
ATOM 1635 C C . ALA A 1 204 ? 9.515 12.894 -40.772 1.00 36.56 204 ALA A C 1
ATOM 1637 O O . ALA A 1 204 ? 10.141 12.952 -41.822 1.00 36.56 204 ALA A O 1
ATOM 1638 N N . SER A 1 205 ? 8.176 12.940 -40.744 1.00 36.72 205 SER A N 1
ATOM 1639 C CA . SER A 1 205 ? 7.326 13.050 -41.946 1.00 36.72 205 SER A CA 1
ATOM 1640 C C . SER A 1 205 ? 6.724 14.448 -42.153 1.00 36.72 205 SER A C 1
ATOM 1642 O O . SER A 1 205 ? 5.861 14.613 -43.011 1.00 36.72 205 SER A O 1
ATOM 1644 N N . SER A 1 206 ? 7.135 15.434 -41.349 1.00 40.97 206 SER A N 1
ATOM 1645 C CA . SER A 1 206 ? 6.670 16.827 -41.435 1.00 40.97 206 SER A CA 1
ATOM 1646 C C . SER A 1 206 ? 7.800 17.816 -41.762 1.00 40.97 206 SER A C 1
ATOM 1648 O O . SER A 1 206 ? 7.662 19.006 -41.473 1.00 40.97 206 SER A O 1
ATOM 1650 N N . TYR A 1 207 ? 8.896 17.321 -42.343 1.00 37.47 207 TYR A N 1
ATOM 1651 C CA . TYR A 1 207 ? 9.904 18.130 -43.028 1.00 37.47 207 TYR A CA 1
ATOM 1652 C C . TYR A 1 207 ? 9.706 18.021 -44.535 1.00 37.47 207 TYR A C 1
ATOM 1654 O O . TYR A 1 207 ? 9.468 16.882 -44.997 1.00 37.47 207 TYR A O 1
#

Organism: Pleurotus ostreatus (strain PC15) (NCBI:txid1137138)

Foldseek 3Di:
DDDPPDDPQQWLACPAPCSPDDQVLAQWDDDLFKIKTKDFLRGHHDPPDPPPDPCVPPPPPSPPHPVCVVVVPPVVPPDLDADAAEDEDEDCVFANPDPVRVVLLVVLLVVLCCQCLQFVWAFDADPVRDTDIDTDNVCNSVVSVQQDDHRMYMYMYGGNVSSVDDSSVVNNSSSVSSNSNVVSVVVVVVVSVVPPPPVPVVVVVPD

Radius of gyration: 20.05 Å; Cα contacts (8 Å, |Δi|>4): 247; chains: 1; bounding box: 40×68×60 Å

Nearest PDB structures (foldseek):
  8oi7-assembly1_A  TM=2.665E-01  e=1.705E+00  Trichomonas vaginalis
  8kck-assembly1_A-2  TM=2.170E-01  e=4.803E+00  synthetic construct
  9b62-assembly1_A  TM=2.139E-01  e=5.767E+00  Homo sapiens
  8k8g-assembly1_A-2  TM=2.173E-01  e=6.129E+00  synthetic construct